Protein AF-A0A1S2LL43-F1 (afdb_monomer)

Nearest PDB structures (foldseek):
  7s8u-assembly1_A  TM=3.157E-01  e=1.591E-01  Equus caballus
  6btx-assembly1_A  TM=3.815E-01  e=3.691E+00  Bdellovibrio bacteriovorus HD100
  6vyh-assembly1_A  TM=4.123E-01  e=9.252E+00  Carlito syrichta
  8q72-assembly1_B  TM=1.700E-01  e=8.002E+00  Escherichia coli

Radius of gyration: 17.28 Å; Cα contacts (8 Å, |Δi|>4): 262; chains: 1; bounding box: 43×36×46 Å

Sequence (184 aa):
MFWQIIVLVVASNLDDLGVGFSLGIKGKIPWRVIWIISILSGVTMAAGLLIGDELAEYIPGNWAIYIASLVLAGIGIWLIWQGFKVPEADDPNPTASKIGWKAAIILGLALGIDSFAAGFSGGLTDFPIIVTSVLAWLTSLVFVWLGSTFAGKVSVKVVRDYAEFFSGACFILLAVVVLFFKDV

pLDDT: mean 83.25, std 12.66, range [40.34, 97.44]

Foldseek 3Di:
DVVVLLVLLLVLQLVLLVVLLVLLLLHFAPLLLLLLLLLLLLVLLLLLLVVLLVCLVPDDLLVVLVVLLVVLLVLLVVLL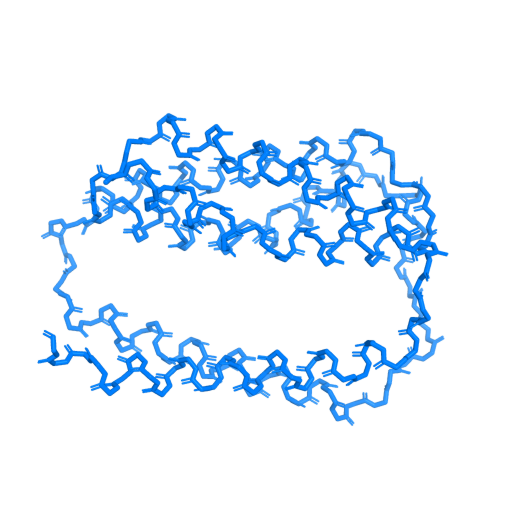VVLPDDPDPDDPDDRSHPDDSVNSNVVSNVSSVSSSNSSNVCNNVVNDSVVSSVSSSVSSSVSSNNSSVCNVPDDDPVCVSVVSNVSSVVSNVVSVVSVVPSPD

Organism: NCBI:txid85682

Secondary structure (DSSP, 8-state):
-HHHHHHHHHHTTHHHHHHHHHHHHTSPPPHHHHHHHHHHHHHHHHHHHHHHHHHTTT--HHHHHHHHHHHHHHHHHHHHHHHTS---S---S--GGG--HHHHHHHHHHHTHHHHHHHHHHHTTT--HHHHHHHHHHHHHHHHHHHHHHGGGS-HHHHHHHHHHHHHHHHHHHHHHHHHTTT-

Mean predicted aligned error: 7.76 Å

Solvent-accessible surface area (backbone atoms only — not comparable to full-atom values): 9076 Å² total; per-residue (Å²): 108,72,68,56,49,52,53,48,32,52,64,44,27,52,62,36,22,53,49,16,22,61,35,18,60,55,28,68,64,50,68,70,39,53,52,45,26,12,52,35,26,14,49,26,16,36,51,15,18,57,54,17,46,72,41,49,88,74,57,64,71,74,57,58,53,55,53,52,26,53,52,31,36,52,53,9,53,53,30,37,57,50,45,72,50,77,80,71,93,70,74,86,66,70,45,26,67,65,62,46,69,68,56,26,46,54,49,13,54,64,55,15,52,50,18,18,53,47,16,23,57,35,11,59,66,73,50,59,51,70,64,50,18,51,47,25,20,52,41,24,42,50,26,26,51,49,17,32,65,54,23,82,79,60,77,62,71,69,54,54,58,50,44,37,35,52,50,10,52,49,30,36,52,49,18,51,50,53,64,72,54,69,88,114

Structure (mmCIF, N/CA/C/O backbone):
data_AF-A0A1S2LL43-F1
#
_entry.id   AF-A0A1S2LL43-F1
#
loop_
_atom_site.group_PDB
_atom_site.id
_atom_site.type_symbol
_atom_site.label_atom_id
_atom_site.label_alt_id
_atom_site.label_comp_id
_atom_site.label_asym_id
_atom_site.label_entity_id
_atom_site.label_seq_id
_atom_site.pdbx_PDB_ins_code
_atom_site.Cartn_x
_atom_site.Cartn_y
_atom_site.Cartn_z
_atom_site.occupancy
_atom_site.B_iso_or_equiv
_atom_site.auth_seq_id
_atom_site.auth_comp_id
_atom_site.auth_asym_id
_atom_site.auth_atom_id
_atom_site.pdbx_PDB_model_num
ATOM 1 N N . MET A 1 1 ? -0.079 -8.076 -20.693 1.00 80.00 1 MET A N 1
ATOM 2 C CA . MET A 1 1 ? 0.046 -6.688 -20.211 1.00 80.00 1 MET A CA 1
ATOM 3 C C . MET A 1 1 ? -1.172 -6.215 -19.420 1.00 80.00 1 MET A C 1
ATOM 5 O O . MET A 1 1 ? -1.070 -6.160 -18.209 1.00 80.00 1 MET A O 1
ATOM 9 N N . PHE A 1 2 ? -2.344 -5.962 -20.022 1.00 87.12 2 PHE A N 1
ATOM 1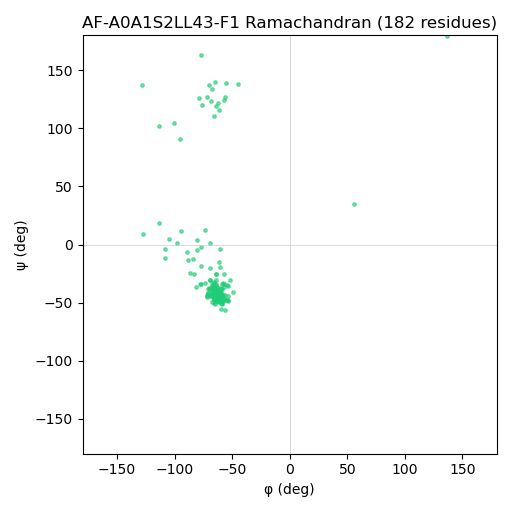0 C CA . PHE A 1 2 ? -3.487 -5.379 -19.282 1.00 87.12 2 PHE A CA 1
ATOM 11 C C . PHE A 1 2 ? -3.931 -6.175 -18.037 1.00 87.12 2 PHE A C 1
ATOM 13 O O . PHE A 1 2 ? -4.126 -5.599 -16.972 1.00 87.12 2 PHE A O 1
ATOM 20 N N . TRP A 1 3 ? -4.011 -7.507 -18.134 1.00 90.44 3 TRP A N 1
ATOM 21 C CA . TRP A 1 3 ? -4.333 -8.363 -16.983 1.00 90.44 3 TRP A CA 1
ATOM 22 C C . TRP A 1 3 ? -3.314 -8.246 -15.837 1.00 90.44 3 TRP A C 1
ATOM 24 O O . TRP A 1 3 ? -3.702 -8.226 -14.675 1.00 90.44 3 TRP A O 1
ATOM 34 N N . GLN A 1 4 ? -2.022 -8.113 -16.152 1.00 91.56 4 GLN A N 1
ATOM 35 C CA . GLN A 1 4 ? -0.965 -7.964 -15.145 1.00 91.56 4 GLN A CA 1
ATOM 36 C C . GLN A 1 4 ? -1.086 -6.627 -14.412 1.00 91.56 4 GLN A C 1
ATOM 38 O O . GLN A 1 4 ? -0.894 -6.593 -13.205 1.00 91.56 4 GLN A O 1
ATOM 43 N N . ILE A 1 5 ? -1.474 -5.558 -15.118 1.00 93.31 5 ILE A N 1
ATOM 44 C CA . ILE A 1 5 ? -1.745 -4.248 -14.512 1.00 93.31 5 ILE A CA 1
ATOM 45 C C . ILE A 1 5 ? -2.904 -4.363 -13.521 1.00 93.31 5 ILE A C 1
ATOM 47 O O . ILE A 1 5 ? -2.775 -3.891 -12.399 1.00 93.31 5 ILE A O 1
ATOM 51 N N . ILE A 1 6 ? -4.004 -5.029 -13.897 1.00 93.88 6 ILE A N 1
ATOM 52 C CA . ILE A 1 6 ? -5.140 -5.254 -12.986 1.00 93.88 6 ILE A CA 1
ATOM 53 C C . ILE A 1 6 ? -4.691 -6.020 -11.743 1.00 93.88 6 ILE A C 1
ATOM 55 O O . ILE A 1 6 ? -5.003 -5.610 -10.630 1.00 93.88 6 ILE A O 1
ATOM 59 N N . VAL A 1 7 ? -3.958 -7.121 -11.924 1.00 93.38 7 VAL A N 1
ATOM 60 C CA . VAL A 1 7 ? -3.463 -7.921 -10.797 1.00 93.38 7 VAL A CA 1
ATOM 61 C C . VAL A 1 7 ? -2.540 -7.089 -9.904 1.00 93.38 7 VAL A C 1
ATOM 63 O O . VAL A 1 7 ? -2.702 -7.137 -8.690 1.00 93.38 7 VAL A O 1
ATOM 66 N N . LEU A 1 8 ? -1.637 -6.293 -10.486 1.00 92.94 8 LEU A N 1
ATOM 67 C CA . LEU A 1 8 ? -0.720 -5.418 -9.756 1.00 92.94 8 LEU A CA 1
ATOM 68 C C . LEU A 1 8 ? -1.484 -4.402 -8.902 1.00 92.94 8 LEU A C 1
ATOM 70 O O . LEU A 1 8 ? -1.286 -4.370 -7.694 1.00 92.94 8 LEU A O 1
ATOM 74 N N . VAL A 1 9 ? -2.379 -3.613 -9.509 1.00 94.81 9 VAL A N 1
ATOM 75 C CA . VAL A 1 9 ? -3.088 -2.536 -8.794 1.00 94.81 9 VAL A CA 1
ATOM 76 C C . VAL A 1 9 ? -4.088 -3.073 -7.775 1.00 94.81 9 VAL A C 1
ATOM 78 O O . VAL A 1 9 ? -4.323 -2.431 -6.760 1.00 94.81 9 VAL A O 1
ATOM 81 N N . VAL A 1 10 ? -4.675 -4.248 -8.013 1.00 93.56 10 VAL A N 1
ATOM 82 C CA . VAL A 1 10 ? -5.551 -4.907 -7.035 1.00 93.56 10 VAL A CA 1
ATOM 83 C C . VAL A 1 10 ? -4.747 -5.450 -5.862 1.00 93.56 10 VAL A C 1
ATOM 85 O O . VAL A 1 10 ? -5.152 -5.271 -4.716 1.00 93.56 10 VAL A O 1
ATOM 88 N N . ALA A 1 11 ? -3.612 -6.098 -6.130 1.00 90.56 11 ALA A N 1
ATOM 89 C CA . ALA A 1 11 ? -2.753 -6.631 -5.082 1.00 90.56 11 ALA A CA 1
ATOM 90 C C . ALA A 1 11 ? -2.140 -5.511 -4.229 1.00 90.56 11 ALA A C 1
ATOM 92 O O . ALA A 1 11 ? -2.137 -5.621 -3.007 1.00 90.56 11 ALA A O 1
ATOM 93 N N . SER A 1 12 ? -1.684 -4.427 -4.862 1.00 90.19 12 SER A N 1
ATOM 94 C CA . SER A 1 12 ? -1.003 -3.300 -4.212 1.00 90.19 12 SER A CA 1
ATOM 95 C C . SER A 1 12 ? -1.923 -2.288 -3.532 1.00 90.19 12 SER A C 1
ATOM 97 O O . SER A 1 12 ? -1.456 -1.219 -3.178 1.00 90.19 12 SER A O 1
ATOM 99 N N . ASN A 1 13 ? -3.234 -2.523 -3.502 1.00 94.06 13 ASN A N 1
ATOM 100 C CA . ASN A 1 13 ? -4.175 -1.674 -2.767 1.00 94.06 13 ASN A CA 1
ATOM 101 C C . ASN A 1 13 ? -5.039 -2.517 -1.825 1.00 94.06 13 ASN A C 1
ATOM 103 O O . ASN A 1 13 ? -6.039 -2.041 -1.301 1.00 94.06 13 ASN A O 1
ATOM 107 N N . LEU A 1 14 ? -4.733 -3.806 -1.634 1.00 90.38 14 LEU A N 1
ATOM 108 C CA . LEU A 1 14 ? -5.551 -4.683 -0.792 1.00 90.38 14 LEU A CA 1
ATOM 109 C C . LEU A 1 14 ? -5.552 -4.235 0.682 1.00 90.38 14 LEU A C 1
ATOM 111 O O . LEU A 1 14 ? -6.505 -4.495 1.417 1.00 90.38 14 LEU A O 1
ATOM 115 N N . ASP A 1 15 ? -4.509 -3.535 1.108 1.00 85.19 15 ASP A N 1
ATOM 116 C CA . ASP A 1 15 ? -4.376 -2.895 2.412 1.00 85.19 15 ASP A CA 1
ATOM 117 C C . ASP A 1 15 ? -5.348 -1.711 2.608 1.00 85.19 15 ASP A C 1
ATOM 119 O O . ASP A 1 15 ? -5.918 -1.566 3.696 1.00 85.19 15 ASP A O 1
ATOM 123 N N . ASP A 1 16 ? -5.658 -0.947 1.554 1.00 91.81 16 ASP A N 1
ATOM 124 C CA . ASP A 1 16 ? -6.667 0.122 1.564 1.00 91.81 16 ASP A CA 1
ATOM 125 C C . ASP A 1 16 ? -8.057 -0.393 1.950 1.00 91.81 16 ASP A C 1
ATOM 127 O O . ASP A 1 16 ? -8.830 0.297 2.627 1.00 91.81 16 ASP A O 1
ATOM 131 N N . LEU A 1 17 ? -8.381 -1.633 1.567 1.00 90.62 17 LEU A N 1
ATOM 132 C CA . LEU A 1 17 ? -9.609 -2.300 1.997 1.00 90.62 17 LEU A CA 1
ATOM 133 C C . LEU A 1 17 ? -9.609 -2.507 3.519 1.00 90.62 17 LEU A C 1
ATOM 135 O O . LEU A 1 17 ? -10.622 -2.260 4.182 1.00 90.62 17 LEU A O 1
ATOM 139 N N . GLY A 1 18 ? -8.469 -2.923 4.076 1.00 84.62 18 GLY A N 1
ATOM 140 C CA . GLY A 1 18 ? -8.262 -3.112 5.511 1.00 84.62 18 GLY A CA 1
ATOM 141 C C . GLY A 1 18 ? -8.346 -1.803 6.297 1.00 84.62 18 GLY A C 1
ATOM 142 O O . GLY A 1 18 ? -9.006 -1.752 7.338 1.00 84.62 18 GLY A O 1
ATOM 143 N N . VAL A 1 19 ? -7.763 -0.718 5.783 1.00 85.31 19 VAL A N 1
ATOM 144 C CA . VAL A 1 19 ? -7.883 0.617 6.391 1.00 85.31 19 VAL A CA 1
ATOM 145 C C . VAL A 1 19 ? -9.302 1.154 6.290 1.00 85.31 19 VAL A C 1
ATOM 147 O O . VAL A 1 19 ? -9.837 1.642 7.288 1.00 85.31 19 VAL A O 1
ATOM 150 N N . GLY A 1 20 ? -9.949 1.017 5.131 1.00 88.50 20 GLY A N 1
ATOM 151 C CA . GLY A 1 20 ? -11.359 1.354 4.959 1.00 88.50 20 GLY A CA 1
ATOM 152 C C . GLY A 1 20 ? -12.226 0.640 5.994 1.00 88.50 20 GLY A C 1
ATOM 153 O O . GLY A 1 20 ? -13.065 1.268 6.638 1.00 88.50 20 GLY A O 1
ATOM 154 N N . PHE A 1 21 ? -11.972 -0.650 6.218 1.00 85.81 21 PHE A N 1
ATOM 155 C CA . PHE A 1 21 ? -12.657 -1.458 7.223 1.00 85.81 21 PHE A CA 1
ATOM 156 C C . PHE A 1 21 ? -12.372 -0.988 8.660 1.00 85.81 21 PHE A C 1
ATOM 158 O O . PHE A 1 21 ? -13.305 -0.719 9.418 1.00 85.81 21 PHE A O 1
ATOM 165 N N . SER A 1 22 ? -11.097 -0.815 9.020 1.00 80.25 22 SER A N 1
ATOM 166 C CA . SER A 1 22 ? -10.652 -0.373 10.351 1.00 80.25 22 SER A CA 1
ATOM 167 C C . SER A 1 22 ? -11.223 0.996 10.735 1.00 80.25 22 SER A C 1
ATOM 169 O O . SER A 1 22 ? -11.742 1.189 11.839 1.00 80.25 22 SER A O 1
ATOM 171 N N . LEU A 1 23 ? -11.205 1.945 9.797 1.00 82.88 23 LEU A N 1
ATOM 172 C CA . LEU A 1 23 ? -11.803 3.261 9.988 1.00 82.88 23 LEU A CA 1
ATOM 173 C C . LEU A 1 23 ? -13.335 3.189 9.992 1.00 82.88 23 LEU A C 1
ATOM 175 O O . LEU A 1 23 ? -13.968 3.795 10.854 1.00 82.88 23 LEU A O 1
ATOM 179 N N . GLY A 1 24 ? -13.938 2.404 9.096 1.00 85.25 24 GLY A N 1
ATOM 180 C CA . GLY A 1 24 ? -15.389 2.231 9.013 1.00 85.25 24 GLY A CA 1
ATOM 181 C C . GLY A 1 24 ? -16.023 1.710 10.306 1.00 85.25 24 GLY A C 1
ATOM 182 O O . GLY A 1 24 ? -17.135 2.117 10.647 1.00 85.25 24 GLY A O 1
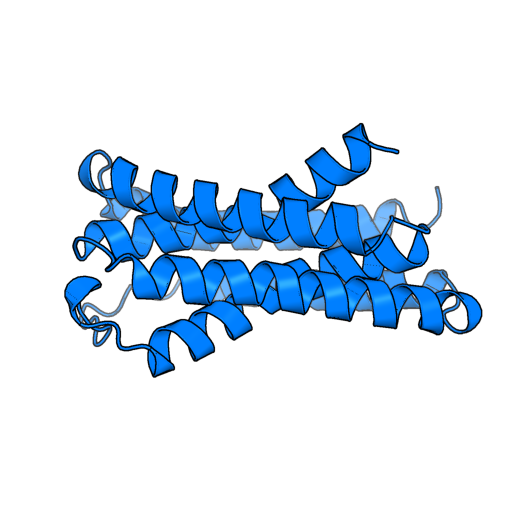ATOM 183 N N . ILE A 1 25 ? -15.307 0.872 11.070 1.00 79.69 25 ILE A N 1
ATOM 184 C CA . ILE A 1 25 ? -15.765 0.366 12.377 1.00 79.69 25 ILE A CA 1
ATOM 185 C C . ILE A 1 25 ? -15.933 1.523 13.366 1.00 79.69 25 ILE A C 1
ATOM 187 O O . ILE A 1 25 ? -16.883 1.559 14.147 1.00 79.69 25 ILE A O 1
ATOM 191 N N . LY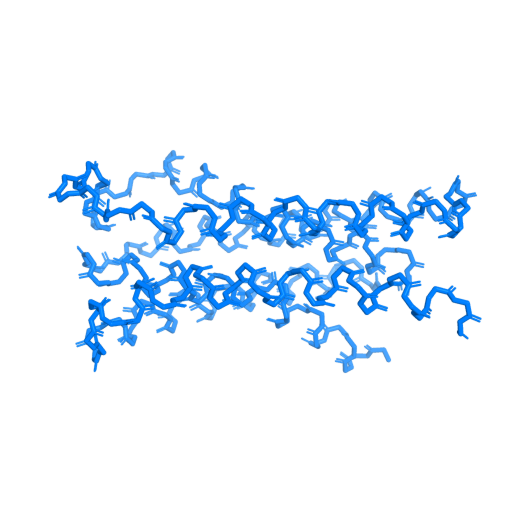S A 1 26 ? -15.015 2.491 13.318 1.00 76.19 26 LYS A N 1
ATOM 192 C CA . LYS A 1 26 ? -15.001 3.664 14.199 1.00 76.19 26 LYS A CA 1
ATOM 193 C C . LYS A 1 26 ? -15.965 4.758 13.738 1.00 76.19 26 LYS A C 1
ATOM 195 O O . LYS A 1 26 ? -16.099 5.770 14.422 1.00 76.19 26 LYS A O 1
ATOM 200 N N . GLY A 1 27 ? -16.623 4.592 12.592 1.00 80.44 27 GLY A N 1
ATOM 201 C CA . GLY A 1 27 ? -17.638 5.501 12.074 1.00 80.44 27 GLY A CA 1
ATOM 202 C C . GLY A 1 27 ? -17.500 5.772 10.579 1.00 80.44 27 GLY A C 1
ATOM 203 O O . GLY A 1 27 ? -16.603 5.284 9.900 1.00 80.44 27 GLY A O 1
ATOM 204 N N . LYS A 1 28 ? -18.406 6.597 10.046 1.00 84.06 28 LYS A N 1
ATOM 205 C CA . LYS A 1 28 ? -18.386 6.963 8.626 1.00 84.06 28 LYS A CA 1
ATOM 206 C C . LYS A 1 28 ? -17.170 7.831 8.309 1.00 84.06 28 LYS A C 1
ATOM 208 O O . LYS A 1 28 ? -17.016 8.912 8.881 1.00 84.06 28 LYS A O 1
ATOM 213 N N . ILE A 1 29 ? -16.360 7.376 7.358 1.00 87.56 29 ILE A N 1
ATOM 214 C CA . ILE A 1 29 ? -15.233 8.139 6.824 1.00 87.56 29 ILE A CA 1
ATOM 215 C C . ILE A 1 29 ? -15.794 9.286 5.968 1.00 87.56 29 ILE A C 1
ATOM 217 O O . ILE A 1 29 ? -16.610 9.041 5.073 1.00 87.56 29 ILE A O 1
ATOM 221 N N . PRO A 1 30 ? -15.402 10.546 6.209 1.00 89.31 30 PRO A N 1
ATOM 222 C CA . PRO A 1 30 ? -15.822 11.649 5.356 1.00 89.31 30 PRO A CA 1
ATOM 223 C C . PRO A 1 30 ? -15.238 11.481 3.949 1.00 89.31 30 PRO A C 1
ATOM 225 O O . PRO A 1 30 ? -14.064 11.150 3.792 1.00 89.31 30 PRO A O 1
ATOM 228 N N . TRP A 1 31 ? -16.031 11.783 2.915 1.00 90.06 31 TRP A N 1
ATOM 229 C CA . TRP A 1 31 ? -15.636 11.559 1.515 1.00 90.06 31 TRP A CA 1
ATOM 230 C C . TRP A 1 31 ? -14.284 12.208 1.165 1.00 90.06 31 TRP A C 1
ATOM 232 O O . TRP A 1 31 ? -13.476 11.616 0.462 1.00 90.06 31 TRP A O 1
ATOM 242 N N . ARG A 1 32 ? -13.989 13.385 1.736 1.00 90.75 32 ARG A N 1
ATOM 243 C CA . ARG A 1 32 ? -12.718 14.100 1.534 1.00 90.75 32 ARG A CA 1
ATOM 244 C C . ARG A 1 32 ? -11.498 13.264 1.926 1.00 90.75 32 ARG A C 1
ATOM 246 O O . ARG A 1 32 ? -10.473 13.361 1.269 1.00 90.75 32 ARG A O 1
ATOM 253 N N . VAL A 1 33 ? -11.601 12.462 2.985 1.00 90.44 33 VAL A N 1
ATOM 254 C CA . VAL A 1 33 ? -10.502 11.610 3.467 1.00 90.44 33 VAL A CA 1
ATOM 255 C C . VAL A 1 33 ? -10.267 10.450 2.508 1.00 90.44 33 VAL A C 1
ATOM 257 O O . VAL A 1 33 ? -9.121 10.203 2.155 1.00 90.44 33 VAL A O 1
ATOM 260 N N . ILE A 1 34 ? -11.340 9.813 2.026 1.00 93.31 34 ILE A N 1
ATOM 261 C CA . ILE A 1 34 ? -11.260 8.738 1.023 1.00 93.31 34 ILE A CA 1
ATOM 262 C C . ILE A 1 34 ? -10.514 9.241 -0.216 1.00 93.31 34 ILE A C 1
ATOM 264 O O . ILE A 1 34 ? -9.564 8.617 -0.666 1.00 93.31 34 ILE A O 1
ATOM 268 N N . TRP A 1 35 ? -10.875 10.425 -0.711 1.00 95.06 35 TRP A N 1
ATOM 269 C CA . TRP A 1 35 ? -10.224 10.999 -1.888 1.00 95.06 35 TRP A CA 1
ATOM 270 C C . TRP A 1 35 ? -8.757 11.349 -1.674 1.00 95.06 35 TRP A C 1
ATOM 272 O O . TRP A 1 35 ? -7.958 11.134 -2.578 1.00 95.06 35 TRP A O 1
ATOM 282 N N . ILE A 1 36 ? -8.391 11.866 -0.498 1.00 94.38 36 ILE A N 1
ATOM 283 C CA . ILE A 1 36 ? -6.988 12.154 -0.178 1.00 94.38 36 ILE A CA 1
ATOM 284 C C . ILE A 1 36 ? -6.159 10.866 -0.198 1.00 94.38 36 ILE A C 1
ATOM 286 O O . ILE A 1 36 ? -5.112 10.848 -0.838 1.00 94.38 36 ILE A O 1
ATOM 290 N N . ILE A 1 37 ? -6.635 9.805 0.466 1.00 93.06 37 ILE A N 1
ATOM 291 C CA . ILE A 1 37 ? -5.934 8.512 0.529 1.00 93.06 37 ILE A CA 1
ATOM 292 C C . ILE A 1 37 ? -5.756 7.950 -0.881 1.00 93.06 37 ILE A C 1
ATOM 294 O O . ILE A 1 37 ? -4.638 7.647 -1.287 1.00 93.06 37 ILE A O 1
ATOM 298 N N . SER A 1 38 ? -6.831 7.910 -1.667 1.00 95.25 38 SER A N 1
ATOM 299 C CA . SER A 1 38 ? -6.765 7.320 -3.000 1.00 95.25 38 SER A CA 1
ATOM 300 C C . SER A 1 38 ? -5.886 8.115 -3.955 1.00 95.25 38 SER A C 1
ATOM 302 O O . SER A 1 38 ? -5.132 7.521 -4.724 1.00 95.25 38 SER A O 1
ATOM 304 N N . ILE A 1 39 ? -5.960 9.452 -3.940 1.00 96.69 39 ILE A N 1
ATOM 305 C CA . ILE A 1 39 ? -5.078 10.281 -4.776 1.00 96.69 39 ILE A CA 1
ATOM 306 C C . ILE A 1 39 ? -3.619 10.020 -4.406 1.00 96.69 39 ILE A C 1
ATOM 308 O O . ILE A 1 39 ? -2.783 9.908 -5.298 1.00 96.69 39 ILE A O 1
ATOM 312 N N . LEU A 1 40 ? -3.315 9.898 -3.111 1.00 95.88 40 LEU A N 1
ATOM 313 C CA . LEU A 1 40 ? -1.967 9.579 -2.659 1.00 95.88 40 LEU A CA 1
ATOM 314 C C . LEU A 1 40 ? -1.499 8.216 -3.173 1.00 95.88 40 LEU A C 1
ATOM 316 O O . LEU A 1 40 ? -0.393 8.172 -3.691 1.00 95.88 40 LEU A O 1
ATOM 320 N N . SER A 1 41 ? -2.334 7.172 -3.147 1.00 94.44 41 SER A N 1
ATOM 321 C CA . SER A 1 41 ? -2.008 5.868 -3.758 1.00 94.44 41 SER A CA 1
ATOM 322 C C . SER A 1 41 ? -1.669 5.993 -5.254 1.00 94.44 41 SER A C 1
ATOM 324 O O . SER A 1 41 ? -0.628 5.521 -5.714 1.00 94.44 41 SER A O 1
ATOM 326 N N . GLY A 1 42 ? -2.480 6.725 -6.028 1.00 96.44 42 GLY A N 1
ATOM 327 C CA . GLY A 1 42 ? -2.188 6.972 -7.445 1.00 96.44 42 GLY A CA 1
ATOM 328 C C . GLY A 1 42 ? -0.881 7.744 -7.672 1.00 96.44 42 GLY A C 1
ATOM 329 O O . GLY A 1 42 ? -0.124 7.429 -8.592 1.00 96.44 42 GLY A O 1
ATOM 330 N N . VAL A 1 43 ? -0.597 8.737 -6.823 1.00 97.31 43 VAL A N 1
ATOM 331 C CA . VAL A 1 43 ? 0.630 9.546 -6.878 1.00 97.31 43 VAL A CA 1
ATOM 332 C C . VAL A 1 43 ? 1.859 8.723 -6.500 1.00 97.31 43 VAL A C 1
ATOM 334 O O . VAL A 1 43 ? 2.871 8.810 -7.192 1.00 97.31 43 VAL A O 1
ATOM 337 N N . THR A 1 44 ? 1.798 7.916 -5.441 1.00 96.69 44 THR A N 1
ATOM 338 C CA . THR A 1 44 ? 2.928 7.076 -5.030 1.00 96.69 44 THR A CA 1
ATOM 339 C C . THR A 1 44 ? 3.187 5.959 -6.036 1.00 96.69 44 THR A C 1
ATOM 341 O O . THR A 1 44 ? 4.346 5.711 -6.357 1.00 96.69 44 THR A O 1
ATOM 344 N N . MET A 1 45 ? 2.141 5.371 -6.627 1.00 97.06 45 MET A N 1
ATOM 345 C CA . MET A 1 45 ? 2.254 4.452 -7.766 1.00 97.06 45 MET A CA 1
ATOM 346 C C . MET A 1 45 ? 2.948 5.119 -8.962 1.00 97.06 45 MET A C 1
ATOM 348 O O . MET A 1 45 ? 3.883 4.554 -9.523 1.00 97.06 45 MET A O 1
ATOM 352 N N . ALA A 1 46 ? 2.529 6.334 -9.341 1.00 97.31 46 ALA A N 1
ATOM 353 C CA . ALA A 1 46 ? 3.163 7.092 -10.425 1.00 97.31 46 ALA A CA 1
ATOM 354 C C . ALA A 1 46 ? 4.642 7.381 -10.142 1.00 97.31 46 ALA A C 1
ATOM 356 O O . ALA A 1 46 ? 5.484 7.190 -11.014 1.00 97.31 46 ALA A O 1
ATOM 357 N N . ALA A 1 47 ? 4.957 7.808 -8.917 1.00 96.69 47 ALA A N 1
ATOM 358 C CA . ALA A 1 47 ? 6.328 8.049 -8.487 1.00 96.69 47 ALA A CA 1
ATOM 359 C C . ALA A 1 47 ? 7.168 6.769 -8.560 1.00 96.69 47 ALA A C 1
ATOM 361 O O . ALA A 1 47 ? 8.287 6.813 -9.059 1.00 96.69 47 ALA A O 1
ATOM 362 N N . GLY A 1 48 ? 6.615 5.635 -8.118 1.00 95.56 48 GLY A N 1
ATOM 363 C CA . GLY A 1 48 ? 7.248 4.327 -8.230 1.00 95.56 48 GLY A CA 1
ATOM 364 C C . GLY A 1 48 ? 7.550 3.970 -9.679 1.00 95.56 48 GLY A C 1
ATOM 365 O O . GLY A 1 48 ? 8.692 3.668 -9.989 1.00 95.56 48 GLY A O 1
ATOM 366 N N . LEU A 1 49 ? 6.561 4.074 -10.571 1.00 95.56 49 LEU A N 1
ATOM 367 C CA . LEU A 1 49 ? 6.718 3.760 -11.996 1.00 95.56 49 LEU A CA 1
ATOM 368 C C . LEU A 1 49 ? 7.802 4.613 -12.656 1.00 95.56 49 LEU A C 1
ATOM 370 O O . LEU A 1 49 ? 8.681 4.061 -13.301 1.00 95.56 49 LEU A O 1
ATOM 374 N N . LEU A 1 50 ? 7.774 5.933 -12.445 1.00 94.81 50 LEU A N 1
ATOM 375 C CA . LEU A 1 50 ? 8.772 6.855 -12.997 1.00 94.81 50 LEU A CA 1
ATOM 376 C C . LEU A 1 50 ? 10.181 6.543 -12.490 1.00 94.81 50 LEU A C 1
ATOM 378 O O . LEU A 1 50 ? 11.132 6.512 -13.258 1.00 94.81 50 LEU A O 1
ATOM 382 N N . ILE A 1 51 ? 10.315 6.311 -11.184 1.00 92.56 51 ILE A N 1
ATOM 383 C CA . ILE A 1 51 ? 11.610 6.014 -10.571 1.00 92.56 51 ILE A CA 1
ATOM 384 C C . ILE A 1 51 ? 12.103 4.624 -10.997 1.00 92.56 51 ILE A C 1
ATOM 386 O O . ILE A 1 51 ? 13.296 4.447 -11.209 1.00 92.56 51 ILE A O 1
ATOM 390 N N . GLY A 1 52 ? 11.204 3.649 -11.131 1.00 89.38 52 GLY A N 1
ATOM 391 C CA . GLY A 1 52 ? 11.516 2.289 -11.567 1.00 89.38 52 GLY A CA 1
ATOM 392 C C . GLY A 1 52 ? 11.971 2.226 -13.020 1.00 89.38 52 GLY A C 1
ATOM 393 O O . GLY A 1 52 ? 12.966 1.569 -13.295 1.00 89.38 52 GLY A O 1
ATOM 394 N N . ASP A 1 53 ? 11.290 2.945 -13.912 1.00 89.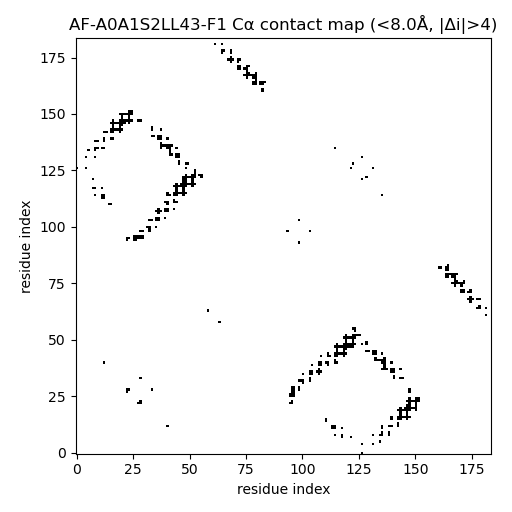31 53 ASP A N 1
ATOM 395 C CA . ASP A 1 53 ? 11.638 3.067 -15.335 1.00 89.31 53 ASP A CA 1
ATOM 396 C C . ASP A 1 53 ? 13.059 3.639 -15.509 1.00 89.31 53 ASP A C 1
ATOM 398 O O . ASP A 1 53 ? 13.924 3.017 -16.118 1.00 89.31 53 ASP A O 1
ATOM 402 N N . GLU A 1 54 ? 13.363 4.752 -14.831 1.00 88.06 54 GLU A N 1
ATOM 403 C CA . GLU A 1 54 ? 14.689 5.396 -14.871 1.00 88.06 54 GLU A CA 1
ATOM 404 C C . GLU A 1 54 ? 15.807 4.541 -14.237 1.00 88.06 54 GLU A C 1
ATOM 406 O O . GLU A 1 54 ? 16.969 4.599 -14.640 1.00 88.06 54 GLU A O 1
ATOM 411 N N . LEU A 1 55 ? 15.488 3.738 -13.215 1.00 83.81 55 LEU A N 1
ATOM 412 C CA . LEU A 1 55 ? 16.464 2.888 -12.520 1.00 83.81 55 LEU A CA 1
ATOM 413 C C . LEU A 1 55 ? 16.628 1.498 -13.143 1.00 83.81 55 LEU A C 1
ATOM 415 O O . LEU A 1 55 ? 17.534 0.768 -12.726 1.00 83.81 55 LEU A O 1
ATOM 419 N N . ALA A 1 56 ? 15.811 1.133 -14.134 1.00 75.31 56 ALA A N 1
ATOM 420 C CA . ALA A 1 56 ? 15.868 -0.173 -14.788 1.00 75.31 56 ALA A CA 1
ATOM 421 C C . ALA A 1 56 ? 17.252 -0.468 -15.387 1.00 75.31 56 ALA A C 1
ATOM 423 O O . ALA A 1 56 ? 17.730 -1.601 -15.321 1.00 75.31 56 ALA A O 1
ATOM 424 N N . GLU A 1 57 ? 17.947 0.559 -15.881 1.00 73.31 57 GLU A N 1
ATOM 425 C CA . GLU A 1 57 ? 19.279 0.422 -16.480 1.00 73.31 57 GLU A CA 1
ATOM 426 C C . GLU A 1 57 ? 20.410 0.251 -15.448 1.00 73.31 57 GLU A C 1
ATOM 428 O O . GLU A 1 57 ? 21.497 -0.224 -15.783 1.00 73.31 57 GLU A O 1
ATOM 433 N N . TYR A 1 58 ? 20.170 0.607 -14.181 1.00 77.19 58 TYR A N 1
ATOM 434 C CA . TYR A 1 58 ? 21.209 0.684 -13.147 1.00 77.19 58 TYR A CA 1
ATOM 435 C C . TYR A 1 58 ? 21.140 -0.427 -12.096 1.00 77.19 58 TYR A C 1
ATOM 437 O O . TYR A 1 58 ? 22.086 -0.589 -11.319 1.00 77.19 58 TYR A O 1
ATOM 445 N N . ILE A 1 59 ? 20.051 -1.200 -12.048 1.00 69.56 59 ILE A N 1
ATOM 446 C CA . ILE A 1 59 ? 19.840 -2.217 -11.013 1.00 69.56 59 ILE A CA 1
ATOM 447 C C . ILE A 1 59 ? 20.169 -3.618 -11.550 1.00 69.56 59 ILE A C 1
ATOM 449 O O . ILE A 1 59 ? 19.361 -4.220 -12.256 1.00 69.56 59 ILE A O 1
ATOM 453 N N . PRO A 1 60 ? 21.317 -4.215 -11.174 1.00 68.75 60 PRO A N 1
ATOM 454 C CA . PRO A 1 60 ? 21.558 -5.632 -11.422 1.00 68.75 60 PRO A CA 1
ATOM 455 C C . PRO A 1 60 ? 20.521 -6.489 -10.675 1.00 68.75 60 PRO A C 1
ATOM 457 O O . PRO A 1 60 ? 20.432 -6.433 -9.444 1.00 68.75 60 PRO A O 1
ATOM 460 N N . GLY A 1 61 ? 19.771 -7.316 -11.415 1.00 66.75 61 GLY A N 1
ATOM 461 C CA . GLY A 1 61 ? 18.594 -8.050 -10.915 1.00 66.75 61 GLY A CA 1
ATOM 462 C C . GLY A 1 61 ? 18.821 -8.869 -9.637 1.00 66.75 61 GLY A C 1
ATOM 463 O O . GLY A 1 61 ? 17.935 -8.953 -8.788 1.00 66.75 61 GLY A O 1
ATOM 464 N N . ASN A 1 62 ? 20.034 -9.384 -9.422 1.00 71.38 62 ASN A N 1
ATOM 465 C CA . ASN A 1 62 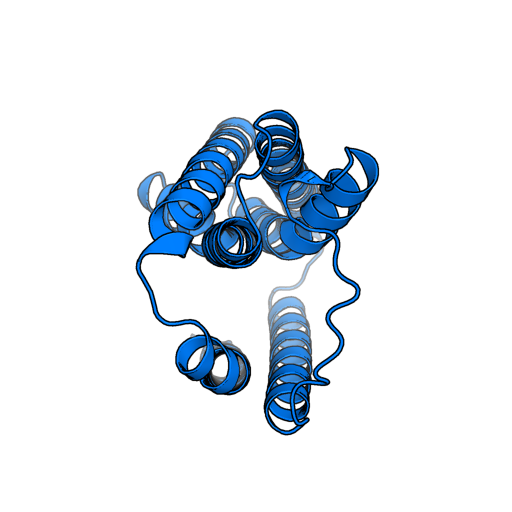? 20.341 -10.197 -8.244 1.00 71.38 62 ASN A CA 1
ATOM 466 C C . ASN A 1 62 ? 20.264 -9.410 -6.924 1.00 71.38 62 ASN A C 1
ATOM 468 O O . ASN A 1 62 ? 19.884 -9.984 -5.907 1.00 71.38 62 ASN A O 1
ATOM 472 N N . TRP A 1 63 ? 20.603 -8.115 -6.903 1.00 74.75 63 TRP A N 1
ATOM 473 C CA . TRP A 1 63 ? 20.617 -7.329 -5.657 1.00 74.75 63 TRP A CA 1
ATOM 474 C C . TRP A 1 63 ? 19.219 -6.910 -5.200 1.00 74.75 63 TRP A C 1
ATOM 476 O O . TRP A 1 63 ? 18.950 -6.896 -3.997 1.00 74.75 63 TRP A O 1
ATOM 486 N N . ALA A 1 64 ? 18.315 -6.637 -6.144 1.00 74.00 64 ALA A N 1
ATOM 487 C CA . ALA A 1 64 ? 16.932 -6.275 -5.844 1.00 74.00 64 ALA A CA 1
ATOM 488 C C . ALA A 1 64 ? 16.212 -7.381 -5.053 1.00 74.00 64 ALA A C 1
ATOM 490 O O . ALA A 1 64 ? 15.521 -7.098 -4.074 1.00 74.00 64 ALA A O 1
ATOM 491 N N . ILE A 1 65 ? 16.446 -8.646 -5.421 1.00 77.06 65 ILE A N 1
ATOM 492 C CA . ILE A 1 65 ? 15.815 -9.811 -4.788 1.00 77.06 65 ILE A CA 1
ATOM 493 C C . ILE A 1 65 ? 16.264 -9.966 -3.330 1.00 77.06 65 ILE A C 1
ATOM 495 O O . ILE A 1 65 ? 15.431 -10.191 -2.447 1.00 77.06 65 ILE A O 1
ATOM 499 N N . TYR A 1 66 ? 17.561 -9.807 -3.043 1.00 83.31 66 TYR A N 1
ATOM 500 C CA . TYR A 1 66 ? 18.060 -9.897 -1.666 1.00 83.31 66 TYR A CA 1
ATOM 501 C C . TYR A 1 66 ? 17.521 -8.768 -0.786 1.00 83.31 66 TYR A C 1
ATOM 503 O O . TYR A 1 66 ? 17.111 -9.027 0.346 1.00 83.31 66 TYR A O 1
ATOM 511 N N . ILE A 1 67 ? 17.483 -7.536 -1.306 1.00 81.69 67 ILE A N 1
ATOM 512 C CA . ILE A 1 67 ? 16.948 -6.380 -0.576 1.00 81.69 67 ILE A CA 1
ATOM 513 C C . ILE A 1 67 ? 15.457 -6.585 -0.279 1.00 81.69 67 ILE A C 1
ATOM 515 O O . ILE A 1 67 ? 15.047 -6.450 0.874 1.00 81.69 67 ILE A O 1
ATOM 519 N N . ALA A 1 68 ? 14.659 -6.982 -1.276 1.00 76.38 68 ALA A N 1
ATOM 520 C CA . ALA A 1 68 ? 13.231 -7.243 -1.100 1.00 76.38 68 ALA A CA 1
ATOM 521 C C . ALA A 1 68 ? 12.974 -8.344 -0.058 1.00 76.38 68 ALA A C 1
ATOM 523 O O . ALA A 1 68 ? 12.167 -8.166 0.854 1.00 76.38 68 ALA A O 1
ATOM 524 N N . SER A 1 69 ? 13.713 -9.452 -0.138 1.00 83.06 69 SER A N 1
ATOM 525 C CA . SER A 1 69 ? 13.575 -10.580 0.792 1.00 83.06 69 SER A CA 1
ATOM 526 C C . SER A 1 69 ? 13.910 -10.194 2.235 1.00 83.06 69 SER A C 1
ATOM 528 O O . SER A 1 69 ? 13.196 -10.576 3.162 1.00 83.06 69 SER A O 1
ATOM 530 N N . LEU A 1 70 ? 14.974 -9.406 2.433 1.00 87.94 70 LEU A N 1
ATOM 531 C CA . LEU A 1 70 ? 15.378 -8.914 3.751 1.00 87.94 70 LEU A CA 1
ATOM 532 C C . LEU A 1 70 ? 14.292 -8.019 4.369 1.00 87.94 70 LEU A C 1
ATOM 534 O O . LEU A 1 70 ? 13.946 -8.182 5.540 1.00 87.94 70 LEU A O 1
ATOM 538 N N . VAL A 1 71 ? 13.738 -7.096 3.577 1.00 84.88 71 VAL A N 1
ATOM 539 C CA . VAL A 1 71 ? 12.678 -6.179 4.019 1.00 84.88 71 VAL A CA 1
ATOM 540 C C . VAL A 1 71 ? 11.409 -6.950 4.393 1.00 84.88 71 VAL A C 1
ATOM 542 O O . VAL A 1 71 ? 10.867 -6.732 5.477 1.00 84.88 71 VAL A O 1
ATOM 545 N N . LEU A 1 72 ? 10.970 -7.896 3.556 1.00 84.31 72 LEU A N 1
ATOM 546 C CA . LEU A 1 72 ? 9.783 -8.722 3.813 1.00 84.31 72 LEU A CA 1
ATOM 547 C C . LEU A 1 72 ? 9.931 -9.567 5.085 1.00 84.31 72 LEU A C 1
ATOM 549 O O . LEU A 1 72 ? 9.015 -9.609 5.907 1.00 84.31 72 LEU A O 1
ATOM 553 N N . ALA A 1 73 ? 11.095 -10.192 5.287 1.00 87.81 73 ALA A N 1
ATOM 554 C CA . ALA A 1 73 ? 11.373 -10.953 6.501 1.00 87.81 73 ALA A CA 1
ATOM 555 C C . ALA A 1 73 ? 11.337 -10.055 7.751 1.00 87.81 73 ALA A C 1
ATOM 557 O O . ALA A 1 73 ? 10.740 -10.429 8.761 1.00 87.81 73 ALA A O 1
ATOM 558 N N . GLY A 1 74 ? 11.919 -8.852 7.673 1.00 87.50 74 GLY A N 1
ATOM 559 C CA . GLY A 1 74 ? 11.903 -7.876 8.764 1.00 87.50 74 GLY A CA 1
ATOM 560 C C . GLY A 1 74 ? 10.490 -7.422 9.142 1.00 87.50 74 GLY A C 1
ATOM 561 O O . GLY A 1 74 ? 10.131 -7.455 10.321 1.00 87.50 74 GLY A O 1
ATOM 562 N N . ILE A 1 75 ? 9.669 -7.061 8.148 1.00 83.25 75 ILE A N 1
ATOM 563 C CA . ILE A 1 75 ? 8.261 -6.680 8.350 1.00 83.25 75 ILE A CA 1
ATOM 564 C C . ILE A 1 75 ? 7.472 -7.849 8.951 1.00 83.25 75 ILE A C 1
ATOM 566 O O . ILE A 1 75 ? 6.738 -7.661 9.922 1.00 83.25 75 ILE A O 1
ATOM 570 N N . GLY A 1 76 ? 7.662 -9.065 8.431 1.00 84.31 76 GLY A N 1
ATOM 571 C CA . GLY A 1 76 ? 6.975 -10.258 8.919 1.00 84.31 76 GLY A CA 1
ATOM 572 C C . GLY A 1 76 ? 7.281 -10.574 10.385 1.00 84.31 76 GLY A C 1
ATOM 573 O O . GLY A 1 76 ? 6.362 -10.794 11.174 1.00 84.31 76 GLY A O 1
ATOM 574 N N . ILE A 1 77 ? 8.557 -10.515 10.785 1.00 87.75 77 ILE A N 1
ATOM 575 C CA . ILE A 1 77 ? 8.975 -10.707 12.184 1.00 87.75 77 ILE A CA 1
ATOM 576 C C . ILE A 1 77 ? 8.362 -9.635 13.092 1.00 87.75 77 ILE A C 1
ATOM 578 O O . ILE A 1 77 ? 7.875 -9.949 14.180 1.00 87.75 77 ILE A O 1
ATOM 582 N N . TRP A 1 78 ? 8.360 -8.375 12.653 1.00 84.56 78 TRP A N 1
ATOM 583 C CA . TRP A 1 78 ? 7.797 -7.272 13.427 1.00 84.56 78 TRP A CA 1
ATOM 584 C C . TRP A 1 78 ? 6.281 -7.408 13.634 1.00 84.56 78 TRP A C 1
ATOM 586 O O . TRP A 1 78 ? 5.798 -7.195 14.747 1.00 84.56 78 TRP A O 1
ATOM 596 N N . LEU A 1 79 ? 5.537 -7.827 12.605 1.00 80.50 79 LEU A N 1
ATOM 597 C CA . LEU A 1 79 ? 4.095 -8.091 12.699 1.00 80.50 79 LEU A CA 1
ATOM 598 C C . LEU A 1 79 ? 3.776 -9.265 13.630 1.00 80.50 79 LEU A C 1
ATOM 600 O O . LEU A 1 79 ? 2.867 -9.167 14.450 1.00 80.50 79 LEU A O 1
ATOM 604 N N . ILE A 1 80 ? 4.560 -10.347 13.571 1.00 85.12 80 ILE A N 1
ATOM 605 C CA . ILE A 1 80 ? 4.420 -11.462 14.517 1.00 85.12 80 ILE A CA 1
ATOM 606 C C . ILE A 1 80 ? 4.663 -10.977 15.950 1.00 85.12 80 ILE A C 1
ATOM 608 O O . ILE A 1 80 ? 3.911 -11.334 16.854 1.00 85.12 80 ILE A O 1
ATOM 612 N N . TRP A 1 81 ? 5.681 -10.137 16.171 1.00 85.56 81 TRP A N 1
ATOM 613 C CA . TRP A 1 81 ? 5.959 -9.588 17.499 1.00 85.56 81 TRP A CA 1
ATOM 614 C C . TRP A 1 81 ? 4.827 -8.693 18.021 1.00 85.56 81 TRP A C 1
ATOM 616 O O . TRP A 1 81 ? 4.534 -8.726 19.217 1.00 85.56 81 TRP A O 1
ATOM 626 N N . GLN A 1 82 ? 4.163 -7.936 17.142 1.00 78.31 82 GLN A N 1
ATOM 627 C CA . GLN A 1 82 ? 2.961 -7.181 17.502 1.00 78.31 82 GLN A CA 1
ATOM 628 C C . GLN A 1 82 ? 1.779 -8.080 17.857 1.00 78.31 82 GLN A C 1
ATOM 630 O O . GLN A 1 82 ? 1.167 -7.848 18.894 1.00 78.31 82 GLN A O 1
ATOM 635 N N . GLY A 1 83 ? 1.547 -9.159 17.104 1.00 74.81 83 GLY A N 1
ATOM 636 C CA . GLY A 1 83 ? 0.464 -10.104 17.392 1.00 74.81 83 GLY A CA 1
ATOM 637 C C . GLY A 1 83 ? 0.567 -10.786 18.766 1.00 74.81 83 GLY A C 1
ATOM 638 O O . GLY A 1 83 ? -0.430 -11.276 19.288 1.00 74.81 83 GLY A O 1
ATOM 639 N N . PHE A 1 84 ? 1.755 -10.801 19.385 1.00 77.19 84 PHE A N 1
ATOM 640 C CA . PHE A 1 84 ? 1.952 -11.289 20.756 1.00 77.19 84 PHE A CA 1
ATOM 641 C C . PHE A 1 84 ? 1.756 -10.222 21.842 1.00 77.19 84 PHE A C 1
ATOM 643 O O . PHE A 1 84 ? 1.667 -10.569 23.024 1.00 77.19 84 PHE A O 1
ATOM 650 N N . LYS A 1 85 ? 1.696 -8.932 21.494 1.00 72.94 85 LYS A N 1
ATOM 651 C CA . LYS A 1 85 ? 1.355 -7.882 22.456 1.00 72.94 85 LYS A CA 1
ATOM 652 C C . LYS A 1 85 ? -0.156 -7.872 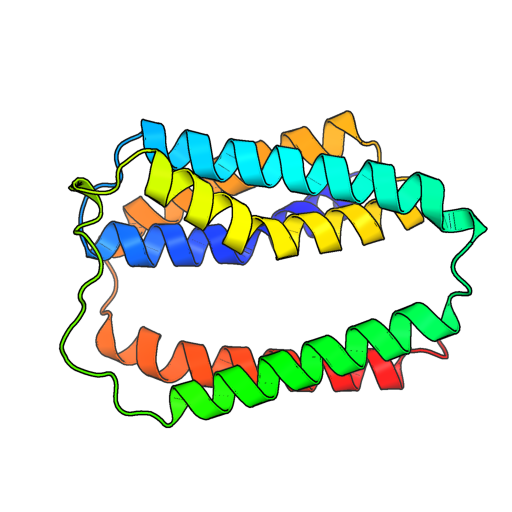22.656 1.00 72.94 85 LYS A C 1
ATOM 654 O O . LYS A 1 85 ? -0.922 -7.767 21.705 1.00 72.94 85 LYS A O 1
ATOM 659 N N . VAL A 1 86 ? -0.589 -7.966 23.916 1.00 55.97 86 VAL A N 1
ATOM 660 C CA . VAL A 1 86 ? -1.998 -7.767 24.276 1.00 55.97 86 VAL A CA 1
ATOM 661 C C . VAL A 1 86 ? -2.400 -6.383 23.774 1.00 55.97 86 VAL A C 1
ATOM 663 O O . VAL A 1 86 ? -1.699 -5.421 24.097 1.00 55.97 86 VAL A O 1
ATOM 666 N N . PRO A 1 87 ? -3.486 -6.256 22.996 1.00 55.28 87 PRO A N 1
ATOM 667 C CA . PRO A 1 87 ? -3.881 -4.962 22.495 1.00 55.28 87 PRO A CA 1
ATOM 668 C C . PRO A 1 87 ? -4.202 -4.055 23.674 1.00 55.28 87 PRO A C 1
ATOM 670 O O . PRO A 1 87 ? -5.131 -4.313 24.443 1.00 55.28 87 PRO 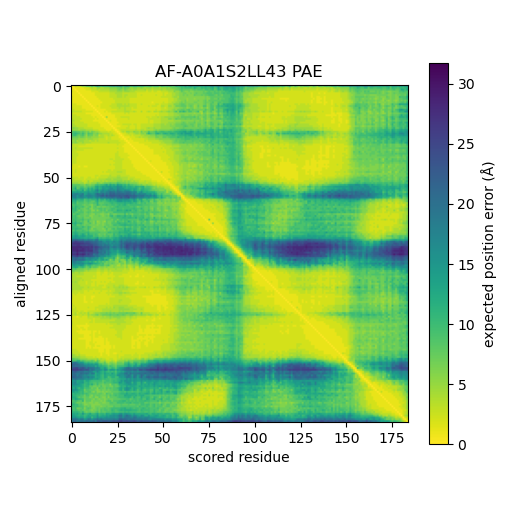A O 1
ATOM 673 N N . GLU A 1 88 ? -3.408 -3.002 23.813 1.00 45.22 88 GLU A N 1
ATOM 674 C CA . GLU A 1 88 ? -3.622 -1.975 24.815 1.00 45.22 88 GLU A CA 1
ATOM 675 C C . GLU A 1 88 ? -5.029 -1.402 24.597 1.00 45.22 88 GLU A C 1
ATOM 677 O O . GLU A 1 88 ? -5.411 -1.026 23.487 1.00 45.22 88 GLU A O 1
ATOM 682 N N . ALA A 1 89 ? -5.850 -1.445 25.646 1.00 44.31 89 ALA A N 1
ATOM 683 C CA . ALA A 1 89 ? -7.271 -1.102 25.603 1.00 44.31 89 ALA A CA 1
ATOM 684 C C . ALA A 1 89 ? -7.533 0.411 25.489 1.00 44.31 89 ALA A C 1
ATOM 686 O O . ALA A 1 89 ? -8.669 0.847 25.667 1.00 44.31 89 ALA A O 1
ATOM 687 N N . ASP A 1 90 ? -6.505 1.198 25.190 1.00 40.34 90 ASP A N 1
ATOM 688 C CA . ASP A 1 90 ? -6.604 2.630 24.978 1.00 40.34 90 ASP A CA 1
ATOM 689 C C . ASP A 1 90 ? -6.276 2.884 23.508 1.00 40.34 90 ASP A C 1
ATOM 691 O O . ASP A 1 90 ? -5.132 2.772 23.074 1.00 40.34 90 ASP A O 1
ATOM 695 N N . ASP A 1 91 ? -7.310 3.115 22.706 1.00 50.62 91 ASP A N 1
ATOM 696 C CA . ASP A 1 91 ? -7.183 3.465 21.298 1.00 50.62 91 ASP A CA 1
ATOM 697 C C . ASP A 1 91 ? -7.241 4.996 21.204 1.00 50.62 91 ASP A C 1
ATOM 699 O O . ASP A 1 91 ? -8.332 5.557 21.076 1.00 50.62 91 ASP A O 1
ATOM 703 N N . PRO A 1 92 ? -6.101 5.714 21.273 1.00 45.09 92 PRO A N 1
ATOM 704 C CA . PRO A 1 92 ? -6.075 7.162 21.104 1.00 45.09 92 PRO A CA 1
ATOM 705 C C . PRO A 1 92 ? -6.393 7.577 19.661 1.00 45.09 92 PRO A C 1
ATOM 707 O O . PRO A 1 92 ? -6.363 8.772 19.350 1.00 45.09 92 PRO A O 1
ATOM 710 N N . ASN A 1 93 ? -6.680 6.631 18.749 1.00 48.94 93 ASN A N 1
ATOM 711 C CA . ASN A 1 93 ? -6.972 6.993 17.375 1.00 48.94 93 ASN A CA 1
ATOM 712 C C . ASN A 1 93 ? -8.288 7.765 17.283 1.00 48.94 93 ASN A C 1
ATOM 714 O O . ASN A 1 93 ? -9.322 7.329 17.802 1.00 48.94 93 ASN A O 1
ATOM 718 N N . PRO A 1 94 ? -8.287 8.879 16.538 1.00 52.53 94 PRO A N 1
ATOM 719 C CA . PRO A 1 94 ? -9.489 9.649 16.300 1.00 52.53 94 PRO A CA 1
ATOM 720 C C . PRO A 1 94 ? -10.578 8.757 15.696 1.00 52.53 94 PRO A C 1
ATOM 722 O O . PRO A 1 94 ? -10.331 7.943 14.806 1.00 52.53 94 PRO A O 1
ATOM 725 N N . THR A 1 95 ? -11.811 8.950 16.167 1.00 62.25 95 THR A N 1
ATOM 726 C CA . THR A 1 95 ? -13.023 8.460 15.502 1.00 62.25 95 THR A CA 1
ATOM 727 C C . THR A 1 95 ? -12.908 8.758 14.006 1.00 62.25 95 THR A C 1
ATOM 729 O O . THR A 1 95 ? -12.476 9.856 13.653 1.00 62.25 95 THR A O 1
ATOM 732 N N . ALA A 1 96 ? -13.294 7.843 13.114 1.00 66.75 96 ALA A N 1
ATOM 733 C CA . ALA A 1 96 ? -13.106 8.057 11.673 1.00 66.75 96 ALA A CA 1
ATOM 734 C C . ALA A 1 96 ? -13.787 9.340 11.153 1.00 66.75 96 ALA A C 1
ATOM 736 O O . ALA A 1 96 ? -13.314 9.969 10.207 1.00 66.75 96 ALA A O 1
ATOM 737 N N . SER A 1 97 ? -14.836 9.796 11.845 1.00 66.25 97 SER A N 1
ATOM 738 C CA . SER A 1 97 ? -15.510 11.077 11.613 1.00 66.25 97 SER A CA 1
ATOM 739 C C . SER A 1 97 ? -14.683 12.321 11.982 1.00 66.25 97 SER A C 1
ATOM 741 O O . SER A 1 97 ? -14.973 13.408 11.489 1.00 66.25 97 SER A O 1
ATOM 743 N N . LYS A 1 98 ? -13.659 12.183 12.833 1.00 76.69 98 LYS A N 1
ATOM 744 C CA . LYS A 1 98 ? -12.741 13.246 13.282 1.00 76.69 98 LYS A CA 1
ATOM 745 C C . LYS A 1 98 ? -11.421 13.281 12.504 1.00 76.69 98 LYS A C 1
ATOM 747 O O . LYS A 1 98 ? -10.570 14.114 12.812 1.00 76.69 98 LYS A O 1
ATOM 752 N N . ILE A 1 99 ? -11.227 12.410 11.510 1.00 80.88 99 ILE A N 1
ATOM 753 C CA . ILE A 1 99 ? -10.013 12.431 10.687 1.00 80.88 99 ILE A CA 1
ATOM 754 C C . ILE A 1 99 ? -9.984 13.725 9.872 1.00 80.88 99 ILE A C 1
ATOM 756 O O . ILE A 1 99 ? -10.780 13.943 8.959 1.00 80.88 99 ILE A O 1
ATOM 760 N N . GLY A 1 100 ? -9.043 14.598 10.227 1.00 85.88 100 GLY A N 1
ATOM 761 C CA . GLY A 1 100 ? -8.721 15.786 9.452 1.00 85.88 100 GLY A CA 1
ATOM 762 C C . GLY A 1 100 ? -7.876 15.448 8.224 1.00 85.88 100 GLY A C 1
ATOM 763 O O . GLY A 1 100 ? -7.219 14.412 8.155 1.00 85.88 100 GLY A O 1
ATOM 764 N N . TRP A 1 101 ? -7.824 16.377 7.272 1.00 84.88 101 TRP A N 1
ATOM 765 C CA . TRP A 1 101 ? -7.047 16.238 6.036 1.00 84.88 101 TRP A CA 1
ATOM 766 C C . TRP A 1 101 ? -5.558 15.927 6.276 1.00 84.88 101 TRP A C 1
ATOM 768 O O . TRP A 1 101 ? -4.983 15.136 5.543 1.00 84.88 101 TRP A O 1
ATOM 778 N N . LYS A 1 102 ? -4.941 16.474 7.337 1.00 88.25 102 LYS A N 1
ATOM 779 C CA . LYS A 1 102 ? -3.542 16.174 7.696 1.00 88.25 102 LYS A CA 1
ATOM 780 C C . LYS A 1 102 ? -3.333 14.701 8.048 1.00 88.25 102 LYS A C 1
ATOM 782 O O . LYS A 1 102 ? -2.384 14.089 7.578 1.00 88.25 102 LYS A O 1
ATOM 787 N N . ALA A 1 103 ? -4.234 14.139 8.852 1.00 85.75 103 ALA A N 1
ATOM 788 C CA . ALA A 1 103 ? -4.180 12.731 9.223 1.00 85.75 103 ALA A CA 1
ATOM 789 C C . ALA A 1 103 ? -4.428 11.834 8.001 1.00 85.75 103 ALA A C 1
ATOM 791 O O . ALA A 1 103 ? -3.745 10.831 7.845 1.00 85.75 103 ALA A O 1
ATOM 792 N N . ALA A 1 104 ? -5.327 12.238 7.098 1.00 89.25 104 ALA A N 1
ATOM 793 C CA . ALA A 1 104 ? -5.547 11.539 5.833 1.00 89.25 104 ALA A CA 1
ATOM 794 C C . ALA A 1 104 ? -4.309 11.542 4.926 1.00 89.25 104 ALA A C 1
ATOM 796 O O . ALA A 1 104 ? -4.030 10.531 4.296 1.00 89.25 104 ALA A O 1
ATOM 797 N N . ILE A 1 105 ? -3.551 12.645 4.884 1.00 92.44 105 ILE A N 1
ATOM 798 C CA . ILE A 1 105 ? -2.296 12.709 4.124 1.00 92.44 105 ILE A CA 1
ATOM 799 C C . ILE A 1 105 ? -1.250 11.769 4.718 1.00 92.44 105 ILE A C 1
ATOM 801 O O . ILE A 1 105 ? -0.636 11.005 3.985 1.00 92.44 105 ILE A O 1
ATOM 805 N N . ILE A 1 106 ? -1.059 11.810 6.039 1.00 88.94 106 ILE A N 1
ATOM 806 C CA . ILE A 1 106 ? -0.102 10.928 6.721 1.00 88.94 106 ILE A CA 1
ATOM 807 C C . ILE A 1 106 ? -0.470 9.463 6.471 1.00 88.94 106 ILE A C 1
ATOM 809 O O . ILE A 1 106 ? 0.399 8.662 6.149 1.00 88.94 106 ILE A O 1
ATOM 813 N N . LEU A 1 107 ? -1.759 9.133 6.569 1.00 86.50 107 LEU A N 1
ATOM 814 C CA . LEU A 1 107 ? -2.257 7.785 6.338 1.00 86.50 107 LEU A CA 1
ATOM 815 C C . LEU A 1 107 ? -2.083 7.352 4.878 1.00 86.50 107 LEU A C 1
ATOM 817 O O . LEU A 1 107 ? -1.562 6.274 4.634 1.00 86.50 107 LEU A O 1
ATOM 821 N N . GLY A 1 108 ? -2.455 8.201 3.917 1.00 90.06 108 GLY A N 1
ATOM 822 C CA . GLY A 1 108 ? -2.297 7.903 2.492 1.00 90.06 108 GLY A CA 1
ATOM 823 C C . GLY A 1 108 ? -0.835 7.764 2.067 1.00 90.06 108 GLY A C 1
ATOM 824 O O . GLY A 1 108 ? -0.528 6.926 1.232 1.00 90.06 108 GLY A O 1
ATOM 825 N N . LEU A 1 109 ? 0.084 8.528 2.668 1.00 90.38 109 LEU A N 1
ATOM 826 C CA . LEU A 1 109 ? 1.523 8.358 2.442 1.00 90.38 109 LEU A CA 1
ATOM 827 C C . LEU A 1 109 ? 2.069 7.081 3.084 1.00 90.38 109 LEU A C 1
ATOM 829 O O . LEU A 1 109 ? 2.934 6.445 2.496 1.00 90.38 109 LEU A O 1
ATOM 833 N N . ALA A 1 110 ? 1.590 6.722 4.278 1.00 86.31 110 ALA A N 1
ATOM 834 C CA . ALA A 1 110 ? 2.004 5.498 4.956 1.00 86.31 110 ALA A CA 1
ATOM 835 C C . ALA A 1 110 ? 1.556 4.248 4.187 1.00 86.31 110 ALA A C 1
ATOM 837 O O . ALA A 1 110 ? 2.351 3.328 4.029 1.00 86.31 110 ALA A O 1
ATOM 838 N N . LEU A 1 111 ? 0.315 4.250 3.690 1.00 82.25 111 LEU A N 1
ATOM 839 C CA . LEU A 1 111 ? -0.223 3.188 2.837 1.00 82.25 111 LEU A CA 1
ATOM 840 C C . LEU A 1 111 ? 0.514 3.160 1.506 1.00 82.25 111 LEU A C 1
ATOM 842 O O . LEU A 1 111 ? 1.118 2.158 1.167 1.00 82.25 111 LEU A O 1
ATOM 846 N N . GLY A 1 112 ? 0.634 4.313 0.842 1.00 91.44 112 GLY A N 1
ATOM 847 C CA . GLY A 1 112 ? 1.204 4.421 -0.497 1.00 91.44 112 GLY A CA 1
ATOM 848 C C . GLY A 1 112 ? 2.657 3.958 -0.668 1.00 91.44 112 GLY A C 1
ATOM 849 O O . GLY A 1 112 ? 3.132 3.964 -1.802 1.00 91.44 112 GLY A O 1
ATOM 850 N N . ILE A 1 113 ? 3.364 3.552 0.393 1.00 89.25 113 ILE A N 1
ATOM 851 C CA . ILE A 1 113 ? 4.658 2.857 0.311 1.00 89.25 113 ILE A CA 1
ATOM 852 C C . ILE A 1 113 ? 4.525 1.540 -0.468 1.00 89.25 113 ILE A C 1
ATOM 854 O O . ILE A 1 113 ? 5.416 1.200 -1.248 1.00 89.25 113 ILE A O 1
ATOM 858 N N . ASP A 1 114 ? 3.423 0.810 -0.300 1.00 89.75 114 ASP A N 1
ATOM 859 C CA . ASP A 1 114 ? 3.198 -0.456 -0.997 1.00 89.75 114 ASP A CA 1
ATOM 860 C C . ASP A 1 114 ? 2.926 -0.237 -2.497 1.00 89.75 114 ASP A C 1
ATOM 862 O O . ASP A 1 114 ? 3.524 -0.889 -3.354 1.00 89.75 114 ASP A O 1
ATOM 866 N N . SER A 1 115 ? 2.134 0.784 -2.814 1.00 93.81 115 SER A N 1
ATOM 867 C CA . SER A 1 115 ? 1.806 1.246 -4.152 1.00 93.81 115 SER A CA 1
ATOM 868 C C . SER A 1 115 ? 3.033 1.826 -4.841 1.00 93.81 115 SER A C 1
ATOM 870 O O . SER A 1 115 ? 3.221 1.610 -6.034 1.00 93.81 115 SER A O 1
ATOM 872 N N . PHE A 1 116 ? 3.922 2.491 -4.098 1.00 94.69 116 PHE A N 1
ATOM 873 C CA . PHE A 1 116 ? 5.230 2.896 -4.601 1.00 94.69 116 PHE A CA 1
ATOM 874 C C . PHE A 1 116 ? 6.085 1.685 -4.973 1.00 94.69 116 PHE A C 1
ATOM 876 O O . PHE A 1 116 ? 6.630 1.651 -6.070 1.00 94.69 116 PHE A O 1
ATOM 883 N N . ALA A 1 117 ? 6.191 0.677 -4.102 1.00 90.69 117 ALA A N 1
ATOM 884 C CA . ALA A 1 117 ? 6.979 -0.526 -4.377 1.00 90.69 117 ALA A CA 1
ATOM 885 C C . ALA A 1 117 ? 6.413 -1.334 -5.564 1.00 90.69 117 ALA A C 1
ATOM 887 O O . ALA A 1 117 ? 7.159 -1.816 -6.422 1.00 90.69 117 ALA A O 1
ATOM 888 N N . ALA A 1 118 ? 5.087 -1.435 -5.659 1.00 91.44 118 ALA A N 1
ATOM 889 C CA . ALA A 1 118 ? 4.396 -2.032 -6.796 1.00 91.44 118 ALA A CA 1
ATOM 890 C C . ALA A 1 118 ? 4.610 -1.217 -8.080 1.00 91.44 118 ALA A C 1
ATOM 892 O O . ALA A 1 118 ? 4.903 -1.788 -9.126 1.00 91.44 118 ALA A O 1
ATOM 893 N N . GLY A 1 119 ? 4.548 0.112 -8.000 1.00 93.81 119 GLY A N 1
ATOM 894 C CA . GLY A 1 119 ? 4.838 0.998 -9.123 1.00 93.81 119 GLY A CA 1
ATOM 895 C C . GLY A 1 119 ? 6.282 0.885 -9.583 1.00 93.81 119 GLY A C 1
ATOM 896 O O . GLY A 1 119 ? 6.534 0.758 -10.772 1.00 93.81 119 GLY A O 1
ATOM 897 N N . PHE A 1 120 ? 7.223 0.836 -8.646 1.00 91.94 120 PHE A N 1
ATOM 898 C CA . PHE A 1 120 ? 8.642 0.643 -8.916 1.00 91.94 120 PHE A CA 1
ATOM 899 C C . PHE A 1 120 ? 8.903 -0.664 -9.662 1.00 91.94 120 PHE A C 1
ATOM 901 O O . PHE A 1 120 ? 9.548 -0.655 -10.706 1.00 91.94 120 PHE A O 1
ATOM 908 N N . SER A 1 121 ? 8.332 -1.777 -9.194 1.00 88.12 121 SER A N 1
ATOM 909 C CA . SER A 1 121 ? 8.444 -3.057 -9.907 1.00 88.12 121 SER A CA 1
ATOM 910 C C . SER A 1 121 ? 7.733 -3.054 -11.268 1.00 88.12 121 SER A C 1
ATOM 912 O O . SER A 1 121 ? 8.246 -3.627 -12.228 1.00 88.12 121 SER A O 1
ATOM 914 N N . GLY A 1 122 ? 6.597 -2.361 -11.386 1.00 89.12 122 GLY A N 1
ATOM 915 C CA . GLY A 1 122 ? 5.921 -2.132 -12.664 1.00 89.12 122 GLY A CA 1
ATOM 916 C C . GLY A 1 122 ? 6.758 -1.306 -13.646 1.00 89.12 122 GLY A C 1
ATOM 917 O O . GLY A 1 122 ? 6.742 -1.601 -14.839 1.00 89.12 122 GLY A O 1
ATOM 918 N N . GLY A 1 123 ? 7.514 -0.321 -13.152 1.00 89.50 123 GLY A N 1
ATOM 919 C CA . GLY A 1 123 ? 8.391 0.542 -13.948 1.00 89.50 123 GLY A CA 1
ATOM 920 C C . GLY A 1 123 ? 9.544 -0.247 -14.557 1.00 89.50 123 GLY A C 1
ATOM 921 O O . GLY A 1 123 ? 9.784 -0.148 -15.749 1.00 89.50 123 GLY A O 1
ATOM 922 N N . LEU A 1 124 ? 10.134 -1.166 -13.784 1.00 86.25 124 LEU A N 1
ATOM 923 C CA . LEU A 1 124 ? 11.136 -2.124 -14.281 1.00 86.25 124 LEU A CA 1
ATOM 924 C C . LEU A 1 124 ? 10.605 -3.075 -15.374 1.00 86.25 124 LEU A C 1
ATOM 926 O O . LEU A 1 124 ? 11.389 -3.770 -16.014 1.00 86.25 124 LEU A O 1
ATOM 930 N N . THR A 1 125 ? 9.282 -3.164 -15.540 1.00 86.06 125 THR A N 1
ATOM 931 C CA . THR A 1 125 ? 8.607 -4.053 -16.502 1.00 86.06 125 THR A CA 1
ATOM 932 C C . THR A 1 125 ? 7.891 -3.259 -17.609 1.00 86.06 125 THR A C 1
ATOM 934 O O . THR A 1 125 ? 6.982 -3.784 -18.258 1.00 86.06 125 THR A O 1
ATOM 937 N N . ASP A 1 126 ? 8.253 -1.985 -17.805 1.00 86.38 126 ASP A N 1
ATOM 938 C CA . ASP A 1 126 ? 7.692 -1.084 -18.822 1.00 86.38 126 ASP A CA 1
ATOM 939 C C . ASP A 1 126 ? 6.159 -0.927 -18.745 1.00 86.38 126 ASP A C 1
ATOM 941 O O . ASP A 1 126 ? 5.453 -0.830 -19.759 1.00 86.38 126 ASP A O 1
ATOM 945 N N . PHE A 1 127 ? 5.578 -0.942 -17.539 1.00 90.06 127 PHE A N 1
ATOM 946 C CA . PHE A 1 127 ? 4.138 -0.722 -17.402 1.00 90.06 127 PHE A CA 1
ATOM 947 C C . PHE A 1 127 ? 3.763 0.735 -17.714 1.00 90.06 127 PHE A C 1
ATOM 949 O O . PHE A 1 127 ? 4.406 1.669 -17.236 1.00 90.06 127 PHE A O 1
ATOM 956 N N . PRO A 1 128 ? 2.670 0.972 -18.467 1.00 93.62 128 PRO A N 1
ATOM 957 C CA . PRO A 1 128 ? 2.273 2.319 -18.853 1.00 93.62 128 PRO A CA 1
ATOM 958 C C . PRO A 1 128 ? 1.908 3.151 -17.620 1.00 93.62 128 PRO A C 1
ATOM 960 O O . PRO A 1 128 ? 0.940 2.839 -16.917 1.00 93.62 128 PRO A O 1
ATOM 963 N N . ILE A 1 129 ? 2.648 4.243 -17.405 1.00 94.69 129 ILE A N 1
ATOM 964 C CA . ILE A 1 129 ? 2.565 5.078 -16.199 1.00 94.69 129 ILE A CA 1
ATOM 965 C C . ILE A 1 129 ? 1.136 5.586 -15.966 1.00 94.69 129 ILE A C 1
ATOM 967 O O . ILE A 1 129 ? 0.525 5.301 -14.941 1.00 94.69 129 ILE A O 1
ATOM 971 N N . ILE A 1 130 ? 0.559 6.277 -16.955 1.00 95.81 130 ILE A N 1
ATOM 972 C CA . ILE A 1 130 ? -0.749 6.940 -16.813 1.00 95.81 130 ILE A CA 1
ATOM 973 C C . ILE A 1 130 ? -1.856 5.928 -16.495 1.00 95.81 130 ILE A C 1
ATOM 975 O O . ILE A 1 130 ? -2.647 6.136 -15.577 1.00 95.81 130 ILE A O 1
ATOM 979 N N . VAL A 1 131 ? -1.917 4.825 -17.246 1.00 95.94 131 VAL A N 1
ATOM 980 C CA . VAL A 1 131 ? -2.978 3.819 -17.085 1.00 95.94 131 VAL A CA 1
ATOM 981 C C . VAL A 1 131 ? -2.858 3.135 -15.725 1.00 95.94 131 VAL A C 1
ATOM 983 O O . VAL A 1 131 ? -3.858 2.996 -15.025 1.00 95.94 131 VAL A O 1
ATOM 986 N N . THR A 1 132 ? -1.644 2.758 -15.325 1.00 96.06 132 THR A N 1
ATOM 987 C CA . THR A 1 132 ? -1.405 2.049 -14.062 1.00 96.06 132 THR A CA 1
ATOM 988 C C . THR A 1 132 ? -1.701 2.942 -12.856 1.00 96.06 132 THR A C 1
ATOM 990 O O . THR A 1 132 ? -2.419 2.519 -11.954 1.00 96.06 132 THR A O 1
ATOM 993 N N . SER A 1 133 ? -1.259 4.204 -12.863 1.00 96.75 133 SER A N 1
ATOM 994 C CA . SER A 1 133 ? -1.525 5.155 -11.773 1.00 96.75 133 SER A CA 1
ATOM 995 C C . SER A 1 133 ? -3.003 5.517 -11.637 1.00 96.75 133 SER A C 1
ATOM 997 O O . SER A 1 133 ? -3.514 5.610 -10.521 1.00 96.75 133 SER A O 1
ATOM 999 N N . VAL A 1 134 ? -3.719 5.691 -12.755 1.00 97.38 134 VAL A N 1
ATOM 1000 C CA . VAL A 1 134 ? -5.167 5.956 -12.724 1.00 97.38 134 VAL A CA 1
ATOM 1001 C C . VAL A 1 134 ? -5.926 4.740 -12.196 1.00 97.38 134 VAL A C 1
ATOM 1003 O O . VAL A 1 134 ? -6.832 4.895 -11.379 1.00 97.38 134 VAL A O 1
ATOM 1006 N N . LEU A 1 135 ? -5.554 3.530 -12.618 1.00 97.00 135 LEU A N 1
ATOM 1007 C CA . LEU A 1 135 ? -6.177 2.310 -12.111 1.00 97.00 135 LEU A CA 1
ATOM 1008 C C . LEU A 1 135 ? -5.865 2.073 -10.629 1.00 97.00 135 LEU A C 1
ATOM 1010 O O . LEU A 1 135 ? -6.766 1.658 -9.905 1.00 97.00 135 LEU A O 1
ATOM 1014 N N . ALA A 1 136 ? -4.654 2.381 -10.159 1.00 96.31 136 ALA A N 1
ATOM 1015 C CA . ALA A 1 136 ? -4.310 2.330 -8.738 1.00 96.31 136 ALA A CA 1
ATOM 1016 C C . ALA A 1 136 ? -5.175 3.296 -7.919 1.00 96.31 136 ALA A C 1
ATOM 1018 O O . ALA A 1 136 ? -5.843 2.874 -6.977 1.00 96.31 136 ALA A O 1
ATOM 1019 N N . TRP A 1 137 ? -5.282 4.555 -8.358 1.00 97.12 137 TRP A N 1
ATOM 1020 C CA . TRP A 1 137 ? -6.164 5.545 -7.736 1.00 97.12 137 TRP A CA 1
ATOM 1021 C C . TRP A 1 137 ? -7.623 5.061 -7.652 1.00 97.12 137 TRP A C 1
ATOM 1023 O O . TRP A 1 137 ? -8.252 5.147 -6.595 1.00 97.12 137 TRP A O 1
ATOM 1033 N N . LEU A 1 138 ? -8.170 4.529 -8.750 1.00 97.44 138 LEU A N 1
ATOM 1034 C CA . LEU A 1 138 ? -9.544 4.020 -8.785 1.00 97.44 138 LEU A CA 1
ATOM 1035 C C . LEU A 1 138 ? -9.731 2.786 -7.898 1.00 97.44 138 LEU A C 1
ATOM 1037 O O . LEU A 1 138 ? -10.757 2.661 -7.231 1.00 97.44 138 LEU A O 1
ATOM 1041 N N . THR A 1 139 ? -8.751 1.885 -7.878 1.00 96.69 139 THR A N 1
ATOM 1042 C CA . THR A 1 139 ? -8.803 0.665 -7.066 1.00 96.69 139 THR A CA 1
ATOM 1043 C C . THR A 1 139 ? -8.779 1.010 -5.584 1.00 96.69 139 THR A C 1
ATOM 1045 O O . THR A 1 139 ? -9.659 0.558 -4.853 1.00 96.69 139 THR A O 1
ATOM 1048 N N . SER A 1 140 ? -7.874 1.901 -5.170 1.00 95.88 140 SER A N 1
ATOM 1049 C CA . SER A 1 140 ? -7.838 2.463 -3.819 1.00 95.88 140 SER A CA 1
ATOM 1050 C C . SER A 1 140 ? -9.183 3.081 -3.429 1.00 95.88 140 SER A C 1
ATOM 1052 O O . SER A 1 140 ? -9.753 2.756 -2.386 1.00 95.88 140 SER A O 1
ATOM 1054 N N . LEU A 1 141 ? -9.760 3.919 -4.301 1.00 96.56 141 LEU A N 1
ATOM 1055 C CA . LEU A 1 141 ? -11.050 4.570 -4.052 1.00 96.56 141 LEU A CA 1
ATOM 1056 C C . LEU A 1 141 ? -12.155 3.546 -3.775 1.00 96.56 141 LEU A C 1
ATOM 1058 O O . LEU A 1 141 ? -12.923 3.690 -2.819 1.00 96.56 141 LEU A O 1
ATOM 1062 N N . VAL A 1 142 ? -12.224 2.503 -4.604 1.00 96.38 142 VAL A N 1
ATOM 1063 C CA . VAL A 1 142 ? -13.191 1.415 -4.452 1.00 96.38 142 VAL A CA 1
ATOM 1064 C C . VAL A 1 142 ? -12.921 0.634 -3.168 1.00 96.38 142 VAL A C 1
ATOM 1066 O O . VAL A 1 142 ? -13.863 0.347 -2.437 1.00 96.38 142 VAL A O 1
ATOM 1069 N N . PHE A 1 143 ? -11.669 0.319 -2.848 1.00 95.31 143 PHE A N 1
ATOM 1070 C CA . PHE A 1 143 ? -11.324 -0.537 -1.713 1.00 95.31 143 PHE A CA 1
ATOM 1071 C C . PHE A 1 143 ? -11.541 0.167 -0.376 1.00 95.31 143 PHE A C 1
ATOM 1073 O O . PHE A 1 143 ? -12.212 -0.395 0.490 1.00 95.31 143 PHE A O 1
ATOM 1080 N N . VAL A 1 144 ? -11.116 1.426 -0.230 1.00 93.50 144 VAL A N 1
ATOM 1081 C CA . VAL A 1 144 ? -11.416 2.222 0.972 1.00 93.50 144 VAL A CA 1
ATOM 1082 C C . VAL A 1 144 ? -12.932 2.359 1.156 1.00 93.50 144 VAL A C 1
ATOM 1084 O O . VAL A 1 144 ? -13.455 2.181 2.262 1.00 93.50 144 VAL A O 1
ATOM 1087 N N . TRP A 1 145 ? -13.670 2.640 0.075 1.00 92.75 145 TRP A N 1
ATOM 1088 C CA . TRP A 1 145 ? -15.125 2.780 0.129 1.00 92.75 145 TRP A CA 1
ATOM 1089 C C . TRP A 1 145 ? -15.829 1.469 0.509 1.00 92.75 145 TRP A C 1
ATOM 1091 O O . TRP A 1 145 ? -16.658 1.463 1.428 1.00 92.75 145 TRP A O 1
ATOM 1101 N N . LEU A 1 146 ? -15.475 0.355 -0.140 1.00 92.25 146 LEU A N 1
ATOM 1102 C CA . LEU A 1 146 ? -16.009 -0.972 0.167 1.00 92.25 146 LEU A CA 1
ATOM 1103 C C . LEU A 1 146 ? -15.690 -1.348 1.615 1.00 92.25 146 LEU A C 1
ATOM 1105 O O . LEU A 1 146 ? -16.606 -1.674 2.370 1.00 92.25 146 LEU A O 1
ATOM 1109 N N . GLY A 1 147 ? -14.429 -1.221 2.031 1.00 89.62 147 GLY A N 1
ATOM 1110 C CA . GLY A 1 147 ? -13.984 -1.522 3.390 1.00 89.62 147 GLY A C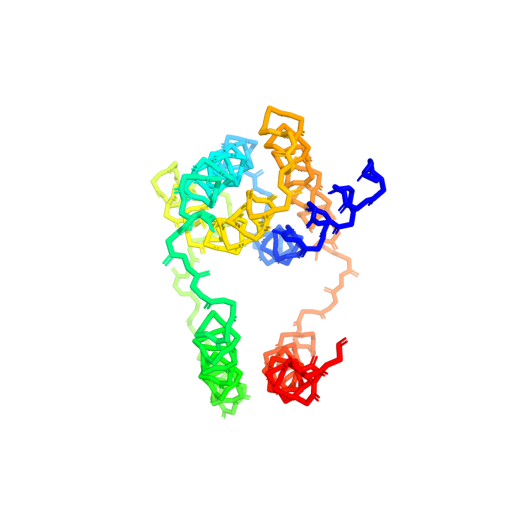A 1
ATOM 1111 C C . GLY A 1 147 ? -14.814 -0.767 4.420 1.00 89.62 147 GLY A C 1
ATOM 1112 O O . GLY A 1 147 ? -15.379 -1.373 5.331 1.00 89.62 147 GLY A O 1
ATOM 1113 N N . SER A 1 148 ? -15.008 0.538 4.205 1.00 88.69 148 SER A N 1
ATOM 1114 C CA . SER A 1 148 ? -15.800 1.382 5.107 1.00 88.69 148 SER A CA 1
ATOM 1115 C C . SER A 1 148 ? -17.280 0.999 5.177 1.00 88.69 148 SER A C 1
ATOM 1117 O O . SER A 1 148 ? -17.916 1.155 6.219 1.00 88.69 148 SER A O 1
ATOM 1119 N N . THR A 1 149 ? -17.832 0.457 4.090 1.00 87.00 149 THR A N 1
ATOM 1120 C CA . THR A 1 149 ? -19.240 0.049 4.009 1.00 87.00 149 THR A CA 1
ATOM 1121 C C . THR A 1 149 ? -19.471 -1.323 4.648 1.00 87.00 149 THR A C 1
ATOM 1123 O O . THR A 1 149 ? -20.504 -1.549 5.284 1.00 87.00 149 THR A O 1
ATOM 1126 N N . PHE A 1 150 ? -18.516 -2.247 4.511 1.00 85.19 150 PHE A N 1
ATOM 1127 C CA . PHE A 1 150 ? -18.599 -3.597 5.080 1.00 85.19 150 PHE A CA 1
ATOM 1128 C C . PHE A 1 150 ? -18.149 -3.680 6.545 1.00 85.19 150 PHE A C 1
ATOM 1130 O O . PHE A 1 150 ? -18.478 -4.652 7.227 1.00 85.19 150 PHE A O 1
ATOM 1137 N N . ALA A 1 151 ? -17.504 -2.631 7.055 1.00 80.12 151 ALA A N 1
ATOM 1138 C CA . ALA A 1 151 ? -17.052 -2.499 8.435 1.00 80.12 151 ALA A CA 1
ATOM 1139 C C . ALA A 1 151 ? -18.107 -2.828 9.508 1.00 80.12 151 ALA A C 1
ATOM 1141 O O . ALA A 1 151 ? -17.809 -3.496 10.493 1.00 80.12 151 ALA A O 1
ATOM 1142 N N . GLY A 1 152 ? -19.360 -2.402 9.315 1.00 68.62 152 GLY A N 1
ATOM 1143 C CA . GLY A 1 152 ? -20.428 -2.581 10.307 1.00 68.62 152 GLY A CA 1
ATOM 1144 C C . GLY A 1 152 ? -21.029 -3.991 10.392 1.00 68.62 152 GLY A C 1
ATOM 1145 O O . GLY A 1 152 ? -21.929 -4.206 11.199 1.00 68.62 152 GLY A O 1
ATOM 1146 N N . LYS A 1 153 ? -20.595 -4.939 9.548 1.00 67.00 153 LYS A N 1
ATOM 1147 C CA . LYS A 1 153 ? -21.228 -6.267 9.408 1.00 67.00 153 LYS A CA 1
ATOM 1148 C C . LYS A 1 153 ? -20.411 -7.425 9.993 1.00 67.00 153 LYS A C 1
ATOM 1150 O O . LYS A 1 153 ? -20.894 -8.553 9.982 1.00 67.00 153 LYS A O 1
ATOM 1155 N N . VAL A 1 154 ? -19.197 -7.177 10.487 1.00 65.31 154 VAL A N 1
ATOM 1156 C CA . VAL A 1 154 ? -18.240 -8.230 10.875 1.00 65.31 154 VAL A CA 1
ATOM 1157 C C . VAL A 1 154 ? -17.724 -7.997 12.300 1.00 65.31 154 VAL A C 1
ATOM 1159 O O . VAL A 1 154 ? -17.425 -6.872 12.689 1.00 65.31 154 VAL A O 1
ATOM 1162 N N . SER A 1 155 ? -17.637 -9.066 13.100 1.00 55.09 155 SER A N 1
ATOM 1163 C CA . SER A 1 155 ? -17.220 -9.002 14.509 1.00 55.09 155 SER A CA 1
ATOM 1164 C C . SER A 1 155 ? -15.699 -8.826 14.645 1.00 55.09 155 SER A C 1
ATOM 1166 O O . SER A 1 155 ? -14.917 -9.654 14.185 1.00 55.09 155 SER A O 1
ATOM 1168 N N . VAL A 1 156 ? -15.285 -7.729 15.287 1.00 59.16 156 VAL A N 1
ATOM 1169 C CA . VAL A 1 156 ? -13.953 -7.100 15.146 1.00 59.16 156 VAL A CA 1
ATOM 1170 C C . VAL A 1 156 ? -12.855 -7.739 16.009 1.00 59.16 156 VAL A C 1
ATOM 1172 O O . VAL A 1 156 ? -11.679 -7.676 15.663 1.00 59.16 156 VAL A O 1
ATOM 1175 N N . LYS A 1 157 ? -13.216 -8.381 17.127 1.00 58.66 157 LYS A N 1
ATOM 1176 C CA . LYS A 1 157 ? -12.231 -8.862 18.115 1.00 58.66 157 LYS A CA 1
ATOM 1177 C C . LYS A 1 157 ? -11.386 -10.033 17.609 1.00 58.66 157 LYS A C 1
ATOM 1179 O O . LYS A 1 157 ? -10.179 -10.030 17.785 1.00 58.66 157 LYS A O 1
ATOM 1184 N N . VAL A 1 158 ? -12.014 -11.009 16.953 1.00 56.44 158 VAL A N 1
ATOM 1185 C CA . VAL A 1 158 ? -11.316 -12.216 16.475 1.00 56.44 158 VAL A CA 1
ATOM 1186 C C . VAL A 1 158 ? -10.532 -11.930 15.194 1.00 56.44 158 VAL A C 1
ATOM 1188 O O . VAL A 1 158 ? -9.450 -12.469 15.005 1.00 56.44 158 VAL A O 1
ATOM 1191 N N . VAL A 1 159 ? -11.035 -11.048 14.327 1.00 62.28 159 VAL A N 1
ATOM 1192 C CA . VAL A 1 159 ? -10.339 -10.701 13.080 1.00 62.28 159 VAL A CA 1
ATOM 1193 C C . VAL A 1 159 ? -9.041 -9.948 13.369 1.00 62.28 159 VAL A C 1
ATOM 1195 O O . VAL A 1 159 ? -8.037 -10.246 12.738 1.00 62.28 159 VAL A O 1
ATOM 1198 N N . ARG A 1 160 ? -9.028 -9.019 14.335 1.00 58.19 160 ARG A N 1
ATOM 1199 C CA . ARG A 1 160 ? -7.837 -8.204 14.610 1.00 58.19 160 ARG A CA 1
ATOM 1200 C C . ARG A 1 160 ? -6.672 -9.021 15.172 1.00 58.19 160 ARG A C 1
ATOM 1202 O O . ARG A 1 160 ? -5.573 -8.933 14.636 1.00 58.19 160 ARG A O 1
ATOM 1209 N N . ASP A 1 161 ? -6.926 -9.839 16.191 1.00 63.75 161 ASP A N 1
ATOM 1210 C CA . ASP A 1 161 ? -5.858 -10.555 16.903 1.00 63.75 161 ASP A CA 1
ATOM 1211 C C . ASP A 1 161 ? -5.215 -11.650 16.024 1.00 63.75 161 ASP A C 1
ATOM 1213 O O . ASP A 1 161 ? -4.019 -11.914 16.121 1.00 63.75 161 ASP A O 1
ATOM 1217 N N . TYR A 1 162 ? -5.980 -12.251 15.104 1.00 68.25 162 TYR A N 1
ATOM 1218 C CA . TYR A 1 162 ? -5.450 -13.237 14.156 1.00 68.25 162 TYR A CA 1
ATOM 1219 C C . TYR A 1 162 ? -4.867 -12.606 12.883 1.00 68.25 162 TYR A C 1
ATOM 1221 O O . TYR A 1 162 ? -4.009 -13.221 12.250 1.00 68.25 162 TYR A O 1
ATOM 1229 N N . ALA A 1 163 ? -5.293 -11.396 12.500 1.00 70.31 163 ALA A N 1
ATOM 1230 C CA . ALA A 1 163 ? -4.825 -10.743 11.276 1.00 70.31 163 ALA A CA 1
ATOM 1231 C C . ALA A 1 163 ? -3.343 -10.354 11.337 1.00 70.31 163 ALA A C 1
ATOM 1233 O O . ALA A 1 163 ? -2.634 -10.566 10.356 1.00 70.31 163 ALA A O 1
ATOM 1234 N N . GLU A 1 164 ? -2.858 -9.823 12.465 1.00 74.00 164 GLU A N 1
ATOM 1235 C CA . GLU A 1 164 ? -1.452 -9.403 12.595 1.00 74.00 164 GLU A CA 1
ATOM 1236 C C . GLU A 1 164 ? -0.495 -10.598 12.529 1.00 74.00 164 GLU A C 1
ATOM 1238 O O . GLU A 1 164 ? 0.472 -10.584 11.763 1.00 74.00 164 GLU A O 1
ATOM 1243 N N . PHE A 1 165 ? -0.816 -11.675 13.252 1.00 78.06 165 PHE A N 1
ATOM 1244 C CA . PHE A 1 165 ? -0.043 -12.914 13.207 1.00 78.06 165 PHE A CA 1
ATOM 1245 C C . PHE A 1 165 ? -0.072 -13.559 11.813 1.00 78.06 165 PHE A C 1
ATOM 1247 O O . PHE A 1 165 ? 0.974 -13.941 11.285 1.00 78.06 165 PHE A O 1
ATOM 1254 N N . PHE A 1 166 ? -1.256 -13.658 11.196 1.00 78.50 166 PHE A N 1
ATOM 1255 C CA . PHE A 1 166 ? -1.413 -14.260 9.870 1.00 78.50 166 PHE A CA 1
ATOM 1256 C C . PHE A 1 166 ? -0.676 -13.461 8.790 1.00 78.50 166 PHE A C 1
ATOM 1258 O O . PHE A 1 166 ? 0.054 -14.042 7.989 1.00 78.50 166 PHE A O 1
ATOM 1265 N N . SER A 1 167 ? -0.794 -12.130 8.814 1.00 77.25 167 SER A N 1
ATOM 1266 C CA . SER A 1 167 ? -0.066 -11.234 7.911 1.00 77.25 167 SER A CA 1
ATOM 1267 C C . SER A 1 167 ? 1.446 -11.408 8.067 1.00 77.25 167 SER A C 1
ATOM 1269 O O . SER A 1 167 ? 2.148 -11.648 7.084 1.00 77.25 167 SER A O 1
ATOM 1271 N N . GLY A 1 168 ? 1.952 -11.407 9.306 1.00 81.69 168 GLY A N 1
ATOM 1272 C CA . GLY A 1 168 ? 3.374 -11.611 9.576 1.00 81.69 168 GLY A CA 1
ATOM 1273 C C . GLY A 1 168 ? 3.906 -12.958 9.072 1.00 81.69 168 GLY A C 1
ATOM 1274 O O . GLY A 1 168 ? 4.963 -13.008 8.440 1.00 81.69 168 GLY A O 1
ATOM 1275 N N . ALA A 1 169 ? 3.149 -14.042 9.264 1.00 85.25 169 ALA A N 1
ATOM 1276 C CA . ALA A 1 169 ? 3.493 -15.359 8.728 1.00 85.25 169 ALA A CA 1
ATOM 1277 C C . ALA A 1 169 ? 3.517 -15.376 7.187 1.00 85.25 169 ALA A C 1
ATOM 1279 O O . ALA A 1 169 ? 4.441 -15.938 6.594 1.00 85.25 169 ALA A O 1
ATOM 1280 N N . CYS A 1 170 ? 2.551 -14.721 6.534 1.00 84.62 170 CYS A N 1
ATOM 1281 C CA . CYS A 1 170 ? 2.527 -14.569 5.080 1.00 84.62 170 CYS A CA 1
ATOM 1282 C C . CYS A 1 170 ? 3.746 -13.799 4.556 1.00 84.62 170 CYS A C 1
ATOM 1284 O O . CYS A 1 170 ? 4.345 -14.235 3.578 1.00 84.62 170 CYS A O 1
ATOM 1286 N N . PHE A 1 171 ? 4.158 -12.709 5.213 1.00 82.44 171 PHE A N 1
ATOM 1287 C CA . PHE A 1 171 ? 5.342 -11.934 4.820 1.00 82.44 171 PHE A CA 1
ATOM 1288 C C . PHE A 1 171 ? 6.641 -12.742 4.920 1.00 82.44 171 PHE A C 1
ATOM 1290 O O . PHE A 1 171 ? 7.471 -12.682 4.012 1.00 82.44 171 PHE A O 1
ATOM 1297 N N . ILE A 1 172 ? 6.802 -13.548 5.975 1.00 87.56 172 ILE A N 1
ATOM 1298 C CA . ILE A 1 172 ? 7.957 -14.451 6.104 1.00 87.56 172 ILE A CA 1
ATOM 1299 C C . ILE A 1 172 ? 7.931 -15.517 5.007 1.00 87.56 172 ILE A C 1
ATOM 1301 O O . ILE A 1 172 ? 8.953 -15.764 4.369 1.00 87.56 172 ILE A O 1
ATOM 1305 N N . LEU A 1 173 ? 6.772 -16.132 4.757 1.00 88.00 173 LEU A N 1
ATOM 1306 C CA . LEU A 1 173 ? 6.632 -17.131 3.699 1.00 88.00 173 LEU A CA 1
ATOM 1307 C C . LEU A 1 173 ? 6.969 -16.527 2.332 1.00 88.00 173 LEU A C 1
ATOM 1309 O O . LEU A 1 173 ? 7.702 -17.139 1.561 1.00 88.00 173 LEU A O 1
ATOM 1313 N N . LEU A 1 174 ? 6.497 -15.311 2.055 1.00 84.62 174 LEU A N 1
ATOM 1314 C CA . LEU A 1 174 ? 6.770 -14.604 0.808 1.00 84.62 174 LEU A CA 1
ATOM 1315 C C . LEU A 1 174 ? 8.264 -14.285 0.665 1.00 84.62 174 LEU A C 1
ATOM 1317 O O . LEU A 1 174 ? 8.825 -14.532 -0.397 1.00 84.62 174 LEU A O 1
ATOM 1321 N N . ALA A 1 175 ? 8.936 -13.849 1.736 1.00 85.81 175 ALA A N 1
ATOM 1322 C CA . ALA A 1 175 ? 10.388 -13.650 1.739 1.00 85.81 175 ALA A CA 1
ATOM 1323 C C . ALA A 1 175 ? 11.154 -14.940 1.395 1.00 85.81 175 ALA A C 1
ATOM 1325 O O . ALA A 1 175 ? 12.091 -14.921 0.598 1.00 85.81 175 ALA A O 1
ATOM 1326 N N . VAL A 1 176 ? 10.737 -16.073 1.969 1.00 88.00 176 VAL A N 1
ATOM 1327 C CA . VAL A 1 176 ? 11.337 -17.384 1.690 1.00 88.00 176 VAL A CA 1
ATOM 1328 C C . VAL A 1 176 ? 11.108 -17.779 0.232 1.00 88.00 176 VAL A C 1
ATOM 1330 O O . VAL A 1 176 ? 12.058 -18.137 -0.458 1.00 88.00 176 VAL A O 1
ATOM 1333 N N . VAL A 1 177 ? 9.874 -17.667 -0.261 1.00 86.94 177 VAL A N 1
ATOM 1334 C CA . VAL A 1 177 ? 9.533 -17.970 -1.658 1.00 86.94 177 VAL A CA 1
ATOM 1335 C C . VAL A 1 177 ? 10.366 -17.119 -2.619 1.00 86.94 177 VAL A C 1
ATOM 1337 O O . VAL A 1 177 ? 10.972 -17.668 -3.535 1.00 86.94 177 VAL A O 1
ATOM 1340 N N . VAL A 1 178 ? 10.476 -15.809 -2.384 1.00 83.44 178 VAL A N 1
ATOM 1341 C CA . VAL A 1 178 ? 11.277 -14.904 -3.225 1.00 83.44 178 VAL A CA 1
ATOM 1342 C C . VAL A 1 178 ? 12.754 -15.324 -3.268 1.00 83.44 178 VAL A C 1
ATOM 1344 O O . VAL A 1 178 ? 13.360 -15.295 -4.336 1.00 83.44 178 VAL A O 1
ATOM 1347 N N . LEU A 1 179 ? 13.330 -15.787 -2.152 1.00 84.50 179 LEU A N 1
ATOM 1348 C CA . LEU A 1 179 ? 14.708 -16.298 -2.130 1.00 84.50 179 LEU A CA 1
ATOM 1349 C C . LEU A 1 179 ? 14.880 -17.619 -2.887 1.00 84.50 179 LEU A C 1
ATOM 1351 O O . LEU A 1 179 ? 15.910 -17.812 -3.532 1.00 84.50 179 LEU A O 1
ATOM 1355 N N . PHE A 1 180 ? 13.907 -18.529 -2.798 1.00 84.44 180 PHE A N 1
ATOM 1356 C CA . PHE A 1 180 ? 13.975 -19.842 -3.450 1.00 84.44 180 PHE A CA 1
ATOM 1357 C C . PHE A 1 180 ? 13.783 -19.772 -4.968 1.00 84.44 180 PHE A C 1
ATOM 1359 O O . PHE A 1 180 ? 14.394 -20.557 -5.687 1.00 84.44 180 PHE A O 1
ATOM 1366 N N . PHE A 1 181 ? 12.962 -18.842 -5.456 1.00 79.12 181 PHE A N 1
ATOM 1367 C CA . PHE A 1 181 ? 12.683 -18.673 -6.886 1.00 79.12 181 PHE A CA 1
ATOM 1368 C C . PHE A 1 181 ? 13.578 -17.628 -7.567 1.00 79.12 181 PHE A C 1
ATOM 1370 O O . PHE A 1 181 ? 13.316 -17.266 -8.706 1.00 79.12 181 PHE A O 1
ATOM 1377 N N . LYS A 1 182 ? 14.647 -17.154 -6.913 1.00 74.06 182 LYS A N 1
ATOM 1378 C CA . LYS A 1 182 ? 15.543 -16.143 -7.503 1.00 74.06 182 LYS A CA 1
ATOM 1379 C C . LYS A 1 182 ? 16.294 -16.630 -8.756 1.00 74.06 182 LYS A C 1
ATOM 1381 O O . LYS A 1 182 ? 16.756 -15.803 -9.532 1.00 74.06 182 LYS A O 1
ATOM 1386 N N . ASP A 1 183 ? 16.488 -17.947 -8.875 1.00 61.00 183 ASP A N 1
ATOM 1387 C CA . ASP A 1 183 ? 17.331 -18.595 -9.892 1.00 61.00 183 ASP A CA 1
ATOM 1388 C C . ASP A 1 183 ? 16.506 -19.271 -11.014 1.00 61.00 183 ASP A C 1
ATOM 1390 O O . ASP A 1 183 ? 17.081 -19.960 -11.860 1.00 61.00 183 ASP A O 1
ATOM 1394 N N . VAL A 1 184 ? 15.172 -19.121 -11.002 1.00 50.31 184 VAL A N 1
ATOM 1395 C CA . VAL A 1 184 ? 14.230 -19.664 -12.006 1.00 50.31 184 VAL A CA 1
ATOM 1396 C C . VAL A 1 184 ? 13.776 -18.552 -12.939 1.00 50.31 184 VAL A C 1
ATOM 1398 O O . VAL A 1 184 ? 13.772 -18.797 -14.166 1.00 50.31 184 VAL A O 1
#

InterPro domains:
  IPR003810 Putative manganese efflux pump [PF02659] (2-58)
  IPR003810 Putative manganese efflux pump [PF02659] (61-179)
  IPR003810 Putative manganese efflux pump [PTHR35529] (3-180)